Protein AF-0000000074759790 (afdb_homodimer)

Organism: Mortierella alpina (NCBI:txid64518)

Solvent-accessible surface area (backbone atoms only — not comparable to full-atom values): 11629 Å² total; per-residue (Å²): 128,81,47,29,21,53,51,37,20,53,51,40,43,49,33,55,73,68,37,62,82,41,50,28,31,42,34,43,88,92,38,80,41,58,37,43,60,83,48,43,50,76,36,70,70,47,31,52,58,57,61,62,68,62,79,66,77,80,80,70,66,46,73,46,80,53,82,82,84,52,86,86,67,43,68,67,58,49,52,49,50,54,40,31,50,38,18,44,71,84,76,70,71,74,79,70,56,81,130,130,80,48,30,22,52,51,38,19,54,51,39,44,50,33,55,73,68,37,63,82,43,50,27,31,42,33,43,87,92,38,81,40,59,37,42,58,84,47,43,49,74,36,70,69,46,30,51,58,54,61,62,66,66,79,65,78,82,80,69,67,46,74,44,77,53,80,82,83,52,88,85,66,44,69,67,59,50,52,50,51,54,40,31,51,37,19,42,72,83,75,69,73,74,78,69,55,81,129

Radius of gyration: 19.06 Å; Cα contacts (8 Å, |Δi|>4): 241; chains: 2; bounding box: 46×63×30 Å

Sequence (198 aa):
MSSAAGSLAQDMLLAFHDQQLSDITVMAFGQTFHLHRLILLRSGYFRTLILGQGDWIEKSRQAITIKFDDPYVTLQSFQRIIHWLYGIDFHFPEGAAPIMSSAAGSLAQDMLLAFHDQQLSDITVMAFGQTFHLHRLILLRSGYFRTLILGQGDWIEKSRQAITIKFDDPYVTLQSFQRIIHWLYGIDFHFPEGAAPI

St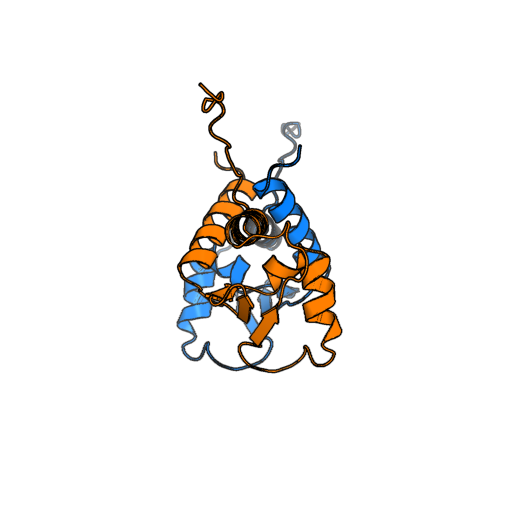ructure (mmCIF, N/CA/C/O backbone):
data_AF-0000000074759790-model_v1
#
loop_
_entity.id
_entity.type
_entity.pdbx_description
1 polymer 'BTB domain-containing protein'
#
loop_
_atom_site.group_PDB
_atom_site.id
_atom_site.type_symbol
_atom_site.label_atom_id
_atom_site.label_alt_id
_atom_site.label_comp_id
_atom_site.label_asym_id
_atom_site.label_entity_id
_atom_site.label_seq_id
_atom_site.pdbx_PDB_ins_code
_atom_site.Cartn_x
_atom_site.Cartn_y
_atom_site.Cartn_z
_atom_site.occupancy
_atom_site.B_iso_or_equiv
_atom_site.auth_seq_id
_atom_site.auth_comp_id
_atom_site.auth_asym_id
_atom_site.auth_atom_id
_atom_site.pdbx_PDB_model_num
ATOM 1 N N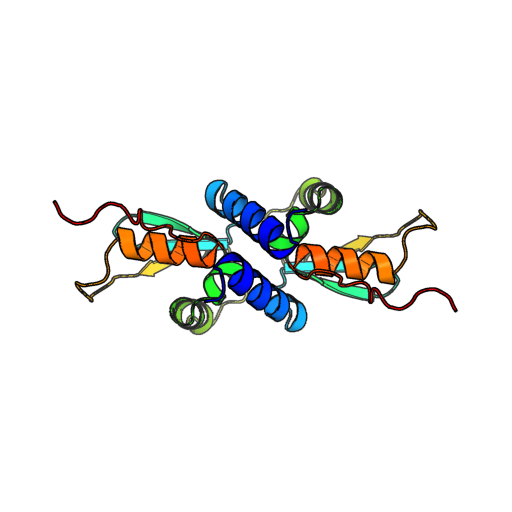 . MET A 1 1 ? 21.594 -4.863 -7.035 1 55.78 1 MET A N 1
ATOM 2 C CA . MET A 1 1 ? 20.234 -5.406 -7.113 1 55.78 1 MET A CA 1
ATOM 3 C C . MET A 1 1 ? 19.281 -4.617 -6.223 1 55.78 1 MET A C 1
ATOM 5 O O . MET A 1 1 ? 19.656 -4.203 -5.121 1 55.78 1 MET A O 1
ATOM 9 N N . SER A 1 2 ? 18.234 -4.035 -6.77 1 78.06 2 SER A N 1
ATOM 10 C CA . SER A 1 2 ? 17.344 -3.221 -5.938 1 78.06 2 SER A CA 1
ATOM 11 C C . SER A 1 2 ? 16.734 -4.043 -4.805 1 78.06 2 SER A C 1
ATOM 13 O O . SER A 1 2 ? 16.438 -5.223 -4.984 1 78.06 2 SER A O 1
ATOM 15 N N . SER A 1 3 ? 16.938 -3.611 -3.623 1 91.31 3 SER A N 1
ATOM 16 C CA . SER A 1 3 ? 16.312 -4.289 -2.498 1 91.31 3 SER A CA 1
ATOM 17 C C . SER A 1 3 ? 14.789 -4.367 -2.678 1 91.31 3 SER A C 1
ATOM 19 O O . SER A 1 3 ? 14.219 -3.643 -3.496 1 91.31 3 SER A O 1
ATOM 21 N N . ALA A 1 4 ? 14.156 -5.367 -2.064 1 94.94 4 ALA A N 1
ATOM 22 C CA . ALA A 1 4 ? 12.695 -5.469 -2.068 1 94.94 4 ALA A CA 1
ATOM 23 C C . ALA A 1 4 ? 12.055 -4.168 -1.592 1 94.94 4 ALA A C 1
ATOM 25 O O . ALA A 1 4 ? 11.07 -3.705 -2.172 1 94.94 4 ALA A O 1
ATOM 26 N N . ALA A 1 5 ? 12.703 -3.533 -0.536 1 95.44 5 ALA A N 1
ATOM 27 C CA . ALA A 1 5 ? 12.18 -2.285 0.013 1 95.44 5 ALA A CA 1
ATOM 28 C C . ALA A 1 5 ? 12.273 -1.154 -1.007 1 95.44 5 ALA A C 1
ATOM 30 O O . ALA A 1 5 ? 11.352 -0.34 -1.128 1 95.44 5 ALA A O 1
ATOM 31 N N . GLY A 1 6 ? 13.406 -1.132 -1.657 1 95.12 6 GLY A N 1
ATOM 32 C CA . GLY A 1 6 ? 13.57 -0.122 -2.689 1 95.12 6 GLY A CA 1
ATOM 33 C C . GLY A 1 6 ? 12.586 -0.27 -3.836 1 95.12 6 GLY A C 1
ATOM 34 O O . GLY A 1 6 ? 12.047 0.722 -4.328 1 95.12 6 GLY A O 1
ATOM 35 N N . SER A 1 7 ? 12.391 -1.498 -4.363 1 96.62 7 SER A N 1
ATOM 36 C CA . SER A 1 7 ? 11.43 -1.773 -5.426 1 96.62 7 SER A CA 1
ATOM 37 C C . SER A 1 7 ? 10.008 -1.418 -4.992 1 96.62 7 SER A C 1
ATOM 39 O O . SER A 1 7 ? 9.234 -0.869 -5.773 1 96.62 7 SER A O 1
ATOM 41 N N . LEU A 1 8 ? 9.68 -1.716 -3.768 1 97.88 8 LEU A N 1
ATOM 42 C CA . LEU A 1 8 ? 8.367 -1.375 -3.213 1 97.88 8 LEU A CA 1
ATOM 43 C C . LEU A 1 8 ? 8.148 0.133 -3.238 1 97.88 8 LEU A C 1
ATOM 45 O O . LEU A 1 8 ? 7.105 0.602 -3.707 1 97.88 8 LEU A O 1
ATOM 49 N N . ALA A 1 9 ? 9.109 0.848 -2.76 1 97.31 9 ALA A N 1
ATOM 50 C CA . ALA A 1 9 ? 8.992 2.303 -2.715 1 97.31 9 ALA A CA 1
ATOM 51 C C . ALA A 1 9 ? 8.797 2.881 -4.113 1 97.31 9 ALA A C 1
ATOM 53 O O . ALA A 1 9 ? 7.988 3.795 -4.305 1 97.31 9 ALA A O 1
ATOM 54 N N . GLN A 1 10 ? 9.523 2.369 -5.066 1 96.75 10 GLN A N 1
ATOM 55 C CA . GLN A 1 10 ? 9.391 2.824 -6.445 1 96.75 10 GLN A CA 1
ATOM 56 C C . GLN A 1 10 ? 7.98 2.586 -6.973 1 96.75 10 GLN A C 1
ATOM 58 O O . GLN A 1 10 ? 7.391 3.463 -7.605 1 96.75 10 GLN A O 1
ATOM 63 N N . ASP A 1 11 ? 7.449 1.479 -6.723 1 97.88 11 ASP A N 1
ATOM 64 C CA . ASP A 1 11 ? 6.109 1.159 -7.207 1 97.88 11 ASP A CA 1
ATOM 65 C C . ASP A 1 11 ? 5.055 1.996 -6.488 1 97.88 11 ASP A C 1
ATOM 67 O O . ASP A 1 11 ? 4.039 2.365 -7.082 1 97.88 11 ASP A O 1
ATOM 71 N N . MET A 1 12 ? 5.254 2.271 -5.164 1 98 12 MET A N 1
ATOM 72 C CA . MET A 1 12 ? 4.301 3.107 -4.441 1 98 12 MET A CA 1
ATOM 73 C C . MET A 1 12 ? 4.336 4.543 -4.953 1 98 12 MET A C 1
ATOM 75 O O . MET A 1 12 ? 3.309 5.223 -4.984 1 98 12 MET A O 1
ATOM 79 N N . LEU A 1 13 ? 5.523 4.988 -5.32 1 96.25 13 LEU A N 1
ATOM 80 C CA . LEU A 1 13 ? 5.621 6.305 -5.945 1 96.25 13 LEU A CA 1
ATOM 81 C C . LEU A 1 13 ? 4.801 6.355 -7.23 1 96.25 13 LEU A C 1
ATOM 83 O O . LEU A 1 13 ? 4.105 7.344 -7.488 1 96.25 13 LEU A O 1
ATOM 87 N N . LEU A 1 14 ? 4.871 5.324 -8.031 1 97.25 14 LEU A N 1
ATOM 88 C CA . LEU A 1 14 ? 4.086 5.258 -9.258 1 97.25 14 LEU A CA 1
ATOM 89 C C . LEU A 1 14 ? 2.592 5.266 -8.945 1 97.25 14 LEU A C 1
ATOM 91 O O . LEU A 1 14 ? 1.818 5.961 -9.609 1 97.25 14 LEU A O 1
ATOM 95 N N . ALA A 1 15 ? 2.207 4.5 -7.945 1 97.06 15 ALA A N 1
ATOM 96 C CA . ALA A 1 15 ? 0.804 4.492 -7.539 1 97.06 15 ALA A CA 1
ATOM 97 C C . ALA A 1 15 ? 0.359 5.875 -7.074 1 97.06 15 ALA A C 1
ATOM 99 O O . ALA A 1 15 ? -0.768 6.297 -7.348 1 97.06 15 ALA A O 1
ATOM 100 N N . PHE A 1 16 ? 1.272 6.559 -6.355 1 97.12 16 PHE A N 1
ATOM 101 C CA . PHE A 1 16 ? 0.994 7.914 -5.898 1 97.12 16 PHE A CA 1
ATOM 102 C C . PHE A 1 16 ? 0.723 8.836 -7.082 1 97.12 16 PHE A C 1
ATOM 104 O O . PHE A 1 16 ? -0.257 9.586 -7.082 1 97.12 16 PHE A O 1
ATOM 111 N N . HIS A 1 17 ? 1.5 8.742 -8.086 1 96.75 17 HIS A N 1
ATOM 112 C CA . HIS A 1 17 ? 1.403 9.625 -9.242 1 96.75 17 HIS A CA 1
ATOM 113 C C . HIS A 1 17 ? 0.203 9.266 -10.109 1 96.75 17 HIS A C 1
ATOM 115 O O . HIS A 1 17 ? -0.547 10.148 -10.539 1 96.75 17 HIS A O 1
ATOM 121 N N . ASP A 1 18 ? -0.037 8.008 -10.312 1 96.44 18 ASP A N 1
ATOM 122 C CA . ASP A 1 18 ? -1.092 7.578 -11.227 1 96.44 18 ASP A CA 1
ATOM 123 C C . ASP A 1 18 ? -2.428 7.449 -10.5 1 96.44 18 ASP A C 1
ATOM 125 O O . ASP A 1 18 ? -3.475 7.309 -11.133 1 96.44 18 ASP A O 1
ATOM 129 N N . GLN A 1 19 ? -2.406 7.5 -9.188 1 96.5 19 GLN A N 1
ATOM 130 C CA . GLN A 1 19 ? -3.576 7.438 -8.312 1 96.5 19 GLN A CA 1
ATOM 131 C C . GLN A 1 19 ? -4.34 6.133 -8.508 1 96.5 19 GLN A C 1
ATOM 133 O O . GLN A 1 19 ? -5.551 6.074 -8.281 1 96.5 19 GLN A O 1
ATOM 138 N N . GLN A 1 20 ? -3.564 5.141 -9.047 1 92.81 20 GLN A N 1
ATOM 139 C CA . GLN A 1 20 ? -4.191 3.838 -9.234 1 92.81 20 GLN A CA 1
ATOM 140 C C . GLN A 1 20 ? -4.621 3.232 -7.906 1 92.81 20 GLN A C 1
ATOM 142 O O . GLN A 1 20 ? -3.857 3.242 -6.938 1 92.81 20 GLN A O 1
ATOM 147 N N . LEU A 1 21 ? -5.883 2.83 -7.801 1 91.94 21 LEU A N 1
ATOM 148 C CA . LEU A 1 21 ? -6.5 2.186 -6.648 1 91.94 21 LEU A CA 1
ATOM 149 C C . LEU A 1 21 ? -6.574 3.143 -5.461 1 91.94 21 LEU A C 1
ATOM 151 O O . LEU A 1 21 ? -6.668 2.707 -4.312 1 91.94 21 LEU A O 1
ATOM 155 N N . SER A 1 22 ? -6.449 4.449 -5.703 1 95.06 22 SER A N 1
ATOM 156 C CA . SER A 1 22 ? -6.695 5.398 -4.621 1 95.06 22 SER A CA 1
ATOM 157 C C . SER A 1 22 ? -8.055 5.16 -3.975 1 95.06 22 SER A C 1
ATOM 159 O O . SER A 1 22 ? -9.047 4.934 -4.668 1 95.06 22 SER A O 1
ATOM 161 N N . ASP A 1 23 ? -8.086 5.199 -2.689 1 92 23 ASP A N 1
ATOM 162 C CA . ASP A 1 23 ? -9.328 4.836 -2.018 1 92 23 ASP A CA 1
ATOM 163 C C . ASP A 1 23 ? -9.688 5.852 -0.937 1 92 23 ASP A C 1
ATOM 165 O O . ASP A 1 23 ? -10.586 5.613 -0.125 1 92 23 ASP A O 1
ATOM 169 N N . ILE A 1 24 ? -9.016 6.965 -0.899 1 93.88 24 ILE A N 1
ATOM 170 C CA . ILE A 1 24 ? -9.359 8.07 -0.005 1 93.88 24 ILE A CA 1
ATOM 171 C C . ILE A 1 24 ? -8.961 9.398 -0.646 1 93.88 24 ILE A C 1
ATOM 173 O O . ILE A 1 24 ? -7.918 9.484 -1.301 1 93.88 24 ILE A O 1
ATOM 177 N N . THR A 1 25 ? -9.773 10.398 -0.467 1 95.88 25 THR A N 1
ATOM 178 C CA . THR A 1 25 ? -9.492 11.758 -0.929 1 95.88 25 THR A CA 1
ATOM 179 C C . THR A 1 25 ? -9.227 12.688 0.253 1 95.88 25 THR A C 1
ATOM 181 O O . THR A 1 25 ? -10.031 12.75 1.188 1 95.88 25 THR A O 1
ATOM 184 N N . VAL A 1 26 ? -8.094 13.312 0.265 1 95.88 26 VAL A N 1
ATOM 185 C CA . VAL A 1 26 ? -7.734 14.289 1.293 1 95.88 26 VAL A CA 1
ATOM 186 C C . VAL A 1 26 ? -7.742 15.695 0.699 1 95.88 26 VAL A C 1
ATOM 188 O O . VAL A 1 26 ? -7.055 15.961 -0.29 1 95.88 26 VAL A O 1
ATOM 191 N N . MET A 1 27 ? -8.57 16.5 1.262 1 97 27 MET A N 1
ATOM 192 C CA . MET A 1 27 ? -8.602 17.922 0.883 1 97 27 MET A CA 1
ATOM 193 C C . MET A 1 27 ? -7.891 18.781 1.921 1 97 27 MET A C 1
ATOM 195 O O . MET A 1 27 ? -8.281 18.797 3.088 1 97 27 MET A O 1
ATOM 199 N N . ALA A 1 28 ? -6.82 19.391 1.543 1 96.88 28 ALA A N 1
ATOM 200 C CA . ALA A 1 28 ? -6.008 20.234 2.418 1 96.88 28 ALA A CA 1
ATOM 201 C C . ALA A 1 28 ? -5.34 21.359 1.635 1 96.88 28 ALA A C 1
ATOM 203 O O . ALA A 1 28 ? -4.898 21.156 0.501 1 96.88 28 ALA A O 1
ATOM 204 N N . PHE A 1 29 ? -5.219 22.547 2.254 1 96.75 29 PHE A N 1
ATOM 205 C CA . PHE A 1 29 ? -4.555 23.703 1.675 1 96.75 29 PHE A CA 1
ATOM 206 C C . PHE A 1 29 ? -5.168 24.062 0.325 1 96.75 29 PHE A C 1
ATOM 208 O O . PHE A 1 29 ? -4.453 24.438 -0.606 1 96.75 29 PHE A O 1
ATOM 215 N N . GLY A 1 30 ? -6.492 23.828 0.219 1 95.62 30 GLY A N 1
ATOM 216 C CA . GLY A 1 30 ? -7.195 24.156 -1.012 1 95.62 30 GLY A CA 1
ATOM 217 C C . GLY A 1 30 ? -6.906 23.188 -2.139 1 95.62 30 GLY A C 1
ATOM 218 O O . GLY A 1 30 ? -7.258 23.438 -3.293 1 95.62 30 GLY A O 1
ATOM 219 N N . GLN A 1 31 ? -6.238 22.094 -1.869 1 97.19 31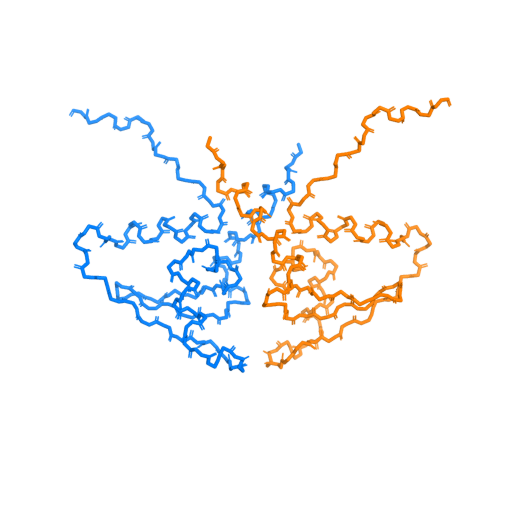 GLN A N 1
ATOM 220 C CA . GLN A 1 31 ? -5.891 21.078 -2.859 1 97.19 31 GLN A CA 1
ATOM 221 C C . GLN A 1 31 ? -6.547 19.75 -2.527 1 97.19 31 GLN A C 1
ATOM 223 O O . GLN A 1 31 ? -6.938 19.516 -1.383 1 97.19 31 GLN A O 1
ATOM 228 N N . THR A 1 32 ? -6.734 18.984 -3.572 1 96.88 32 THR A N 1
ATOM 229 C CA . THR A 1 32 ? -7.305 17.656 -3.449 1 96.88 32 THR A CA 1
ATOM 230 C C . THR A 1 32 ? -6.242 16.578 -3.703 1 96.88 32 THR A C 1
ATOM 232 O O . THR A 1 32 ? -5.547 16.625 -4.719 1 96.88 32 THR A O 1
ATOM 235 N N . PHE A 1 33 ? -6.066 15.648 -2.822 1 97.25 33 PHE A N 1
ATOM 236 C CA . PHE A 1 33 ? -5.113 14.547 -2.926 1 97.25 33 PHE A CA 1
ATOM 237 C C . PHE A 1 33 ? -5.84 13.211 -2.941 1 97.25 33 PHE A C 1
ATOM 239 O O . PHE A 1 33 ? -6.586 12.891 -2.014 1 97.25 33 PHE A O 1
ATOM 246 N N . HIS A 1 34 ? -5.68 12.469 -4.008 1 96.88 34 HIS A N 1
ATOM 247 C CA . HIS A 1 34 ? -6.156 11.094 -4.059 1 96.88 34 HIS A CA 1
ATOM 248 C C . HIS A 1 34 ? -5.082 10.117 -3.576 1 96.88 34 HIS A C 1
ATOM 250 O O . HIS A 1 34 ? -4.066 9.93 -4.246 1 96.88 34 HIS A O 1
ATOM 256 N N . LEU A 1 35 ? -5.352 9.562 -2.414 1 97.31 35 LEU A N 1
ATOM 257 C CA . LEU A 1 35 ? -4.309 8.812 -1.727 1 97.31 35 LEU A CA 1
ATOM 258 C C . LEU A 1 35 ? -4.781 7.398 -1.398 1 97.31 35 LEU A C 1
ATOM 260 O O . LEU A 1 35 ? -5.816 6.953 -1.903 1 97.31 35 LEU A O 1
ATOM 264 N N . HIS A 1 36 ? -4.039 6.621 -0.711 1 96.25 36 HIS A N 1
ATOM 265 C CA . HIS A 1 36 ? -4.32 5.238 -0.344 1 96.25 36 HIS A CA 1
ATOM 266 C C . HIS A 1 36 ? -4.352 5.062 1.171 1 96.25 36 HIS A C 1
ATOM 268 O O . HIS A 1 36 ? -3.387 5.406 1.858 1 96.25 36 HIS A O 1
ATOM 274 N N . ARG A 1 37 ? -5.41 4.52 1.688 1 96.06 37 ARG A N 1
ATOM 275 C CA . ARG A 1 37 ? -5.551 4.328 3.127 1 96.06 37 ARG A CA 1
ATOM 276 C C . ARG A 1 37 ? -4.414 3.471 3.678 1 96.06 37 ARG A C 1
ATOM 278 O O . ARG A 1 37 ? -3.873 3.764 4.746 1 96.06 37 ARG A O 1
ATOM 285 N N . LEU A 1 38 ? -4.047 2.412 2.922 1 96.69 38 LEU A N 1
ATOM 286 C CA . LEU A 1 38 ? -2.982 1.501 3.336 1 96.69 38 LEU A CA 1
ATOM 287 C C . LEU A 1 38 ? -1.697 2.264 3.635 1 96.69 38 LEU A C 1
ATOM 289 O O . LEU A 1 38 ? -0.972 1.924 4.57 1 96.69 38 LEU A O 1
ATOM 293 N N . ILE A 1 39 ? -1.413 3.289 2.863 1 98.31 39 ILE A N 1
ATOM 294 C CA . ILE A 1 39 ? -0.201 4.086 3.012 1 98.31 39 ILE A CA 1
ATOM 295 C C . ILE A 1 39 ? -0.394 5.113 4.125 1 98.31 39 ILE A C 1
ATOM 297 O O . ILE A 1 39 ? 0.491 5.305 4.961 1 98.31 39 ILE A O 1
ATOM 301 N N . LEU A 1 40 ? -1.582 5.73 4.172 1 97 40 LEU A N 1
ATOM 302 C CA . LEU A 1 40 ? -1.816 6.82 5.113 1 97 40 LEU A CA 1
ATOM 303 C C . LEU A 1 40 ? -1.83 6.309 6.547 1 97 40 LEU A C 1
ATOM 305 O O . LEU A 1 40 ? -1.495 7.043 7.477 1 97 40 LEU A O 1
ATOM 309 N N . LEU A 1 41 ? -2.105 5.047 6.738 1 96.38 41 LEU A N 1
ATOM 310 C CA . LEU A 1 41 ? -2.182 4.488 8.086 1 96.38 41 LEU A CA 1
ATOM 311 C C . LEU A 1 41 ? -0.796 4.395 8.711 1 96.38 41 LEU A C 1
ATOM 313 O O . LEU A 1 41 ? -0.671 4.188 9.922 1 96.38 41 LEU A O 1
ATOM 317 N N . ARG A 1 42 ? 0.238 4.59 7.957 1 97.62 42 ARG A N 1
ATOM 318 C CA . ARG A 1 42 ? 1.597 4.641 8.484 1 97.62 42 ARG A CA 1
ATOM 319 C C . ARG A 1 42 ? 1.788 5.859 9.383 1 97.62 42 ARG A C 1
ATOM 321 O O . ARG A 1 42 ? 2.719 5.906 10.188 1 97.62 42 ARG A O 1
ATOM 328 N N . SER A 1 43 ? 0.998 6.855 9.164 1 97.19 43 SER A N 1
ATOM 329 C CA . SER A 1 43 ? 1.014 8.078 9.961 1 97.19 43 SER A CA 1
ATOM 330 C C . SER A 1 43 ? 0.046 7.984 11.141 1 97.19 43 SER A C 1
ATOM 332 O O . SER A 1 43 ? -1.144 7.723 10.953 1 97.19 43 SER A O 1
ATOM 334 N N . GLY A 1 44 ? 0.48 8.172 12.359 1 96.44 44 GLY A N 1
ATOM 335 C CA . GLY A 1 44 ? -0.411 8.18 13.508 1 96.44 44 GLY A CA 1
ATOM 336 C C . GLY A 1 44 ? -1.542 9.18 13.383 1 96.44 44 GLY A C 1
ATOM 337 O O . GLY A 1 44 ? -2.68 8.898 13.766 1 96.44 44 GLY A O 1
ATOM 338 N N . TYR A 1 45 ? -1.265 10.336 12.859 1 94.25 45 TYR A N 1
ATOM 339 C CA . TYR A 1 45 ? -2.271 11.367 12.633 1 94.25 45 TYR A CA 1
ATOM 340 C C . TYR A 1 45 ? -3.373 10.867 11.703 1 94.25 45 TYR A C 1
ATOM 342 O O . TYR A 1 45 ? -4.555 10.906 12.055 1 94.25 45 TYR A O 1
ATOM 350 N N . PHE A 1 46 ? -3.027 10.32 10.555 1 94.69 46 PHE A N 1
ATOM 351 C CA . PHE A 1 46 ? -4 9.844 9.578 1 94.69 46 PHE A CA 1
ATOM 352 C C . PHE A 1 46 ? -4.695 8.586 10.07 1 94.69 46 PHE A C 1
ATOM 354 O O . PHE A 1 46 ? -5.883 8.375 9.805 1 94.69 46 PHE A O 1
ATOM 361 N N . ARG A 1 47 ? -3.924 7.754 10.734 1 94.56 47 ARG A N 1
ATOM 362 C CA . ARG A 1 47 ? -4.523 6.547 11.305 1 94.56 47 ARG A CA 1
ATOM 363 C C . ARG A 1 47 ? -5.688 6.898 12.227 1 94.56 47 ARG A C 1
ATOM 365 O O . ARG A 1 47 ? -6.77 6.32 12.109 1 94.56 47 ARG A O 1
ATOM 372 N N . THR A 1 48 ? -5.539 7.801 13.164 1 92.75 48 THR A N 1
ATOM 373 C CA . THR A 1 48 ? -6.578 8.258 14.078 1 92.75 48 THR A CA 1
ATOM 374 C C . THR A 1 48 ? -7.734 8.898 13.312 1 92.75 48 THR A C 1
ATOM 376 O O . THR A 1 48 ? -8.898 8.609 13.586 1 92.75 48 THR A O 1
ATOM 379 N N . LEU A 1 49 ? -7.402 9.727 12.336 1 89.31 49 LEU A N 1
ATOM 380 C CA . LEU A 1 49 ? -8.398 10.438 11.547 1 89.31 49 LEU A CA 1
ATOM 381 C C . LEU A 1 49 ? -9.25 9.461 10.734 1 89.31 49 LEU A C 1
ATOM 383 O O . LEU A 1 49 ? -10.477 9.562 10.719 1 89.31 49 LEU A O 1
ATOM 387 N N . ILE A 1 50 ? -8.609 8.461 10.133 1 89.31 50 ILE A N 1
ATOM 388 C CA . ILE A 1 50 ? -9.289 7.535 9.227 1 89.31 50 ILE A CA 1
ATOM 389 C C . ILE A 1 50 ? -10.062 6.496 10.039 1 89.31 50 ILE A C 1
ATOM 391 O O . ILE A 1 50 ? -11.227 6.215 9.75 1 89.31 50 ILE A O 1
ATOM 395 N N . LEU A 1 51 ? -9.461 5.922 11.078 1 86.62 51 LEU A N 1
ATOM 396 C CA . LEU A 1 51 ? -10.109 4.871 11.859 1 86.62 51 LEU A CA 1
ATOM 397 C C . LEU A 1 51 ? -11.148 5.461 12.812 1 86.62 51 LEU A C 1
ATOM 399 O O . LEU A 1 51 ? -12.047 4.758 13.266 1 86.62 51 LEU A O 1
ATOM 403 N N . GLY A 1 52 ? -10.938 6.629 13.266 1 83.81 52 GLY A N 1
ATOM 404 C CA . GLY A 1 52 ? -11.867 7.301 14.156 1 83.81 52 GLY A CA 1
ATOM 405 C C . GLY A 1 52 ? -13.188 7.645 13.492 1 83.81 52 GLY A C 1
ATOM 406 O O . GLY A 1 52 ? -14.18 7.938 14.172 1 83.81 52 GLY A O 1
ATOM 407 N N . GLN A 1 53 ? -13.234 7.844 12.281 1 74.62 53 GLN A N 1
ATOM 408 C CA . GLN A 1 53 ? -14.469 8.188 11.578 1 74.62 53 GLN A CA 1
ATOM 409 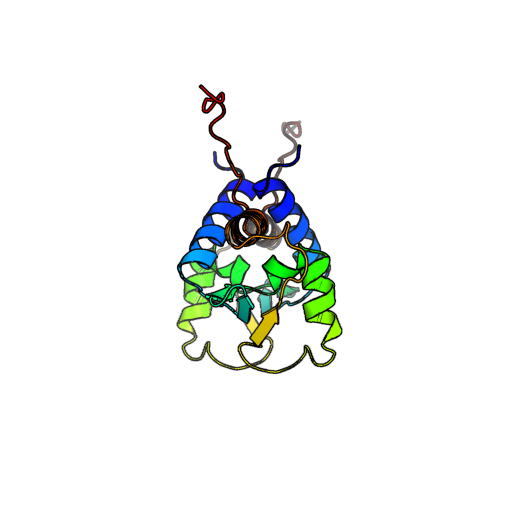C C . GLN A 1 53 ? -15.453 7.027 11.594 1 74.62 53 GLN A C 1
ATOM 411 O O . GLN A 1 53 ? -16.625 7.203 11.266 1 74.62 53 GLN A O 1
ATOM 416 N N . GLY A 1 54 ? -15.297 5.961 12.547 1 61.47 54 GLY A N 1
ATOM 417 C CA . GLY A 1 54 ? -16.188 4.84 12.797 1 61.47 54 GLY A CA 1
ATOM 418 C C . GLY A 1 54 ? -16.375 3.943 11.586 1 61.47 54 GLY A C 1
ATOM 419 O O . GLY A 1 54 ? -15.805 2.855 11.523 1 61.47 54 GLY A O 1
ATOM 420 N N . ASP A 1 55 ? -17.406 4.266 10.68 1 54.88 55 ASP A N 1
ATOM 421 C CA . ASP A 1 55 ? -17.891 3.373 9.633 1 54.88 55 ASP A CA 1
ATOM 422 C C . ASP A 1 55 ? -16.844 3.197 8.531 1 54.88 55 ASP A C 1
ATOM 424 O O . ASP A 1 55 ? -17 3.746 7.438 1 54.88 55 ASP A O 1
ATOM 428 N N . TRP A 1 56 ? -15.781 2.793 8.875 1 50.06 56 TRP A N 1
ATOM 429 C CA . TRP A 1 56 ? -14.75 2.592 7.859 1 50.06 56 TRP A CA 1
ATOM 430 C C . TRP A 1 56 ? -15.227 1.617 6.789 1 50.06 56 TRP A C 1
ATOM 432 O O . TRP A 1 56 ? -14.453 1.229 5.906 1 50.06 56 TRP A O 1
ATOM 442 N N . ILE A 1 57 ? -16.062 0.649 7.266 1 47.44 57 ILE A N 1
ATOM 443 C CA . ILE A 1 57 ? -16.359 -0.501 6.426 1 47.44 57 ILE A CA 1
ATOM 444 C C . ILE A 1 57 ? -16.438 -0.067 4.961 1 47.44 57 ILE A C 1
ATOM 446 O O . ILE A 1 57 ? -15.922 -0.748 4.078 1 47.44 57 ILE A O 1
ATOM 450 N N . GLU A 1 58 ? -17.719 0.531 4.516 1 44.09 58 GLU A N 1
ATOM 451 C CA . GLU A 1 58 ? -18.266 0.191 3.209 1 44.09 58 GLU A CA 1
ATOM 452 C C . GLU A 1 58 ? -17.484 0.866 2.084 1 44.09 58 GLU A C 1
ATOM 454 O O . GLU A 1 58 ? -17.172 0.235 1.073 1 44.09 58 GLU A O 1
ATOM 459 N N . LYS A 1 59 ? -17.859 2.352 1.884 1 47.12 59 LYS A N 1
ATOM 460 C CA . LYS A 1 59 ? -18.094 2.912 0.556 1 47.12 59 LYS A CA 1
ATOM 461 C C . LYS A 1 59 ? -16.781 3.324 -0.104 1 47.12 59 LYS A C 1
ATOM 463 O O . LYS A 1 59 ? -15.75 3.424 0.563 1 47.12 59 LYS A O 1
ATOM 468 N N . SER A 1 60 ? -16.922 3.863 -1.257 1 51.06 60 SER A N 1
ATOM 469 C CA . SER A 1 60 ? -16.234 4.688 -2.244 1 51.06 60 SER A CA 1
ATOM 470 C C . SER A 1 60 ? -15.258 5.645 -1.576 1 51.06 60 SER A C 1
ATOM 472 O O . SER A 1 60 ? -15.227 5.754 -0.348 1 51.06 60 SER A O 1
ATOM 474 N N . ARG A 1 61 ? -14.508 6.352 -2.303 1 63.53 61 ARG A N 1
ATOM 475 C CA . ARG A 1 61 ? -13.523 7.402 -2.051 1 63.53 61 ARG A CA 1
ATOM 476 C C . ARG A 1 61 ? -14.016 8.367 -0.977 1 63.53 61 ARG A C 1
ATOM 478 O O . ARG A 1 61 ? -14.719 9.336 -1.277 1 63.53 61 ARG A O 1
ATOM 485 N N . GLN A 1 62 ? -13.781 7.883 0.338 1 77.62 62 GLN A N 1
ATOM 486 C CA . GLN A 1 62 ? -14.016 8.805 1.442 1 77.62 62 GLN A CA 1
ATOM 487 C C . GLN A 1 62 ? -13.148 10.055 1.31 1 77.62 62 GLN A C 1
ATOM 489 O O . GLN A 1 62 ? -11.992 9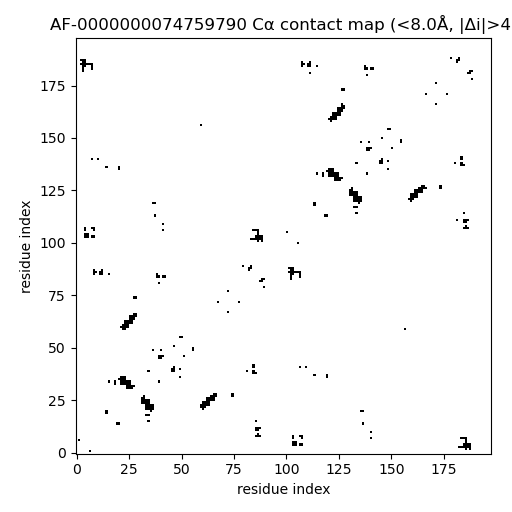.977 0.904 1 77.62 62 GLN A O 1
ATOM 494 N N . ALA A 1 63 ? -13.945 11.18 1.505 1 89.25 63 ALA A N 1
ATOM 495 C CA . ALA A 1 63 ? -13.195 12.438 1.461 1 89.25 63 ALA A CA 1
ATOM 496 C C . ALA A 1 63 ? -13.016 13.016 2.861 1 89.25 63 ALA A C 1
ATOM 498 O O . ALA A 1 63 ? -13.945 13.016 3.664 1 89.25 63 ALA A O 1
ATOM 499 N N . ILE A 1 64 ? -11.781 13.32 3.193 1 91.75 64 ILE A N 1
ATOM 500 C CA . ILE A 1 64 ? -11.477 13.992 4.449 1 91.75 64 ILE A CA 1
ATOM 501 C C . ILE A 1 64 ? -10.922 15.391 4.168 1 91.75 64 ILE A C 1
ATOM 503 O O . ILE A 1 64 ? -10.047 15.555 3.314 1 91.75 64 ILE A O 1
ATOM 507 N N . THR A 1 65 ? -11.531 16.375 4.848 1 93.75 65 THR A N 1
ATOM 508 C CA . THR A 1 65 ? -11.023 17.75 4.762 1 93.75 65 THR A CA 1
ATOM 509 C C . THR A 1 65 ? -10.203 18.094 6 1 93.75 65 THR A C 1
ATOM 511 O O . THR A 1 65 ? -10.672 17.938 7.129 1 93.75 65 THR A O 1
ATOM 514 N N . ILE A 1 66 ? -9 18.469 5.77 1 94.62 66 ILE A N 1
ATOM 515 C CA . ILE A 1 66 ? -8.117 18.812 6.875 1 94.62 66 ILE A CA 1
ATOM 516 C C . ILE A 1 66 ? -7.828 20.312 6.848 1 94.62 66 ILE A C 1
ATOM 518 O O . ILE A 1 66 ? -7.438 20.859 5.812 1 94.62 66 ILE A O 1
ATOM 522 N N . LYS A 1 67 ? -8.062 20.938 7.918 1 93.81 67 LYS A N 1
ATOM 523 C CA . LYS A 1 67 ? -7.684 22.328 8.148 1 93.81 67 LYS A CA 1
ATOM 524 C C . LYS A 1 67 ? -6.582 22.422 9.195 1 93.81 67 LYS A C 1
ATOM 526 O O . LYS A 1 67 ? -6.75 21.969 10.328 1 93.81 67 LYS A O 1
ATOM 531 N N . PHE A 1 68 ? -5.457 22.938 8.789 1 91.25 68 PHE A N 1
ATOM 532 C CA . PHE A 1 68 ? -4.344 23.062 9.719 1 91.25 68 PHE A CA 1
ATOM 533 C C . PHE A 1 68 ? -4.371 24.422 10.422 1 91.25 68 PHE A C 1
ATOM 535 O O . PHE A 1 68 ? -4.367 25.453 9.758 1 91.25 68 PHE A O 1
ATOM 542 N N . ASP A 1 69 ? -4.48 24.438 11.742 1 88.62 69 ASP A N 1
ATOM 543 C CA . ASP A 1 69 ? -4.473 25.672 12.531 1 88.62 69 ASP A CA 1
ATOM 544 C C . ASP A 1 69 ? -3.051 26.062 12.914 1 88.62 69 ASP A C 1
ATOM 546 O O . ASP A 1 69 ? -2.793 27.219 13.242 1 88.62 69 ASP A O 1
ATOM 550 N N . ASP A 1 70 ? -2.182 25.141 12.852 1 90.12 70 ASP A N 1
ATOM 551 C CA . ASP A 1 70 ? -0.779 25.375 13.18 1 90.12 70 ASP A CA 1
ATOM 552 C C . ASP A 1 70 ? -0.072 26.141 12.062 1 90.12 70 ASP A C 1
ATOM 554 O O . ASP A 1 70 ? 0.077 25.641 10.953 1 90.12 70 ASP A O 1
ATOM 558 N N . PRO A 1 71 ? 0.389 27.375 12.398 1 90.94 71 PRO A N 1
ATOM 559 C CA . PRO A 1 71 ? 1.031 28.188 11.367 1 90.94 71 PRO A CA 1
ATOM 560 C C . PRO A 1 71 ? 2.33 27.578 10.852 1 90.94 71 PRO A C 1
ATOM 562 O O . PRO A 1 71 ? 2.852 28 9.82 1 90.94 71 PRO A O 1
ATOM 565 N N . TYR A 1 72 ? 2.801 26.594 11.547 1 92.81 72 TYR A N 1
ATOM 566 C CA . TYR A 1 72 ? 4.066 26 11.148 1 92.81 72 TYR A CA 1
ATOM 567 C C . TYR A 1 72 ? 3.84 24.859 10.156 1 92.81 72 TYR A C 1
ATOM 569 O O . TYR A 1 72 ? 4.789 24.344 9.562 1 92.81 72 TYR A O 1
ATOM 577 N N . VAL A 1 73 ? 2.582 24.5 9.977 1 94.69 73 VAL A N 1
ATOM 578 C CA . VAL A 1 73 ? 2.277 23.484 8.969 1 94.69 73 VAL A CA 1
ATOM 579 C C . VAL A 1 73 ? 1.957 24.156 7.641 1 94.69 73 VAL A C 1
ATOM 581 O O . VAL A 1 73 ? 1.037 24.969 7.555 1 94.69 73 VAL A O 1
ATOM 584 N N . THR A 1 74 ? 2.828 23.859 6.609 1 95.75 74 THR A N 1
ATOM 585 C CA . THR A 1 74 ? 2.656 24.422 5.281 1 95.75 74 THR A CA 1
ATOM 586 C C . THR A 1 74 ? 2.27 23.359 4.27 1 95.75 74 THR A C 1
ATOM 588 O O . THR A 1 74 ? 2.393 22.156 4.551 1 95.75 74 THR A O 1
ATOM 591 N N . LEU A 1 75 ? 1.745 23.812 3.07 1 95.94 75 LEU A N 1
ATOM 592 C CA . LEU A 1 75 ? 1.479 22.891 1.975 1 95.94 75 LEU A CA 1
ATOM 593 C C . LEU A 1 75 ? 2.729 22.094 1.623 1 95.94 75 LEU A C 1
ATOM 595 O O . LEU A 1 75 ? 2.652 20.875 1.396 1 95.94 75 LEU A O 1
ATOM 599 N N . GLN A 1 76 ? 3.861 22.766 1.631 1 95.12 76 GLN A N 1
ATOM 600 C CA . GLN A 1 76 ? 5.125 22.125 1.277 1 95.12 76 GLN A CA 1
ATOM 601 C C . GLN A 1 76 ? 5.484 21.031 2.277 1 95.12 76 GLN A C 1
ATOM 603 O O . GLN A 1 76 ? 5.875 19.922 1.887 1 95.12 76 GLN A O 1
ATOM 608 N N . SER A 1 77 ? 5.371 21.375 3.553 1 94.69 77 SER A N 1
ATOM 609 C CA . SER A 1 77 ? 5.703 20.375 4.566 1 94.69 77 SER A CA 1
ATOM 610 C C . SER A 1 77 ? 4.723 19.203 4.535 1 94.69 77 SER A C 1
ATOM 612 O O . SER A 1 77 ? 5.105 18.062 4.766 1 94.69 77 SER A O 1
ATOM 614 N N . PHE A 1 78 ? 3.436 19.484 4.234 1 96.69 78 PHE A N 1
ATOM 615 C CA . PHE A 1 78 ? 2.41 18.453 4.117 1 96.69 78 PHE A CA 1
ATOM 616 C C . PHE A 1 78 ? 2.723 17.516 2.963 1 96.69 78 PHE A C 1
ATOM 618 O O . PHE A 1 78 ? 2.703 16.297 3.129 1 96.69 78 PHE A O 1
ATOM 625 N N . GLN A 1 79 ? 3.07 18.031 1.842 1 96.06 79 GLN A N 1
ATOM 626 C CA . GLN A 1 79 ? 3.416 17.25 0.666 1 96.06 79 GLN A CA 1
ATOM 627 C C . GLN A 1 79 ? 4.656 16.391 0.92 1 96.06 79 GLN A C 1
ATOM 629 O O . GLN A 1 79 ? 4.742 15.258 0.459 1 96.06 79 GLN A O 1
ATOM 634 N N . ARG A 1 80 ? 5.598 16.922 1.691 1 94.94 80 ARG A N 1
ATOM 635 C CA . ARG A 1 80 ? 6.801 16.172 2.039 1 94.94 80 ARG A CA 1
ATOM 636 C C . ARG A 1 80 ? 6.465 14.961 2.908 1 94.94 80 ARG A C 1
ATOM 638 O O . ARG A 1 80 ? 7.02 13.875 2.717 1 94.94 80 ARG A O 1
ATOM 645 N N . ILE A 1 81 ? 5.516 15.203 3.828 1 95.88 81 ILE A N 1
ATOM 646 C CA . ILE A 1 81 ? 5.109 14.109 4.703 1 95.88 81 ILE A CA 1
ATOM 647 C C . ILE A 1 81 ? 4.438 13.016 3.875 1 95.88 81 ILE A C 1
ATOM 649 O O . ILE A 1 81 ? 4.73 11.828 4.051 1 95.88 81 ILE A O 1
ATOM 653 N N . ILE A 1 82 ? 3.566 13.406 2.969 1 97.12 82 ILE A N 1
ATOM 654 C CA . ILE A 1 82 ? 2.891 12.438 2.111 1 97.12 82 ILE A CA 1
ATOM 655 C C . ILE A 1 82 ? 3.922 11.672 1.285 1 97.12 82 ILE A C 1
ATOM 657 O O . ILE A 1 82 ? 3.863 10.445 1.192 1 97.12 82 ILE A O 1
ATOM 661 N N . HIS A 1 83 ? 4.898 12.383 0.697 1 96.81 83 HIS A N 1
ATOM 662 C CA . HIS A 1 83 ? 5.961 11.742 -0.067 1 96.81 83 HIS A CA 1
ATOM 663 C C . HIS A 1 83 ? 6.723 10.734 0.79 1 96.81 83 HIS A C 1
ATOM 665 O O . HIS A 1 83 ? 6.992 9.617 0.347 1 96.81 83 HIS A O 1
ATOM 671 N N . TRP A 1 84 ? 6.984 11.156 2.01 1 97.19 84 TRP A N 1
ATOM 672 C CA . TRP A 1 84 ? 7.68 10.266 2.93 1 97.19 84 TRP A CA 1
ATOM 673 C C . TRP A 1 84 ? 6.855 9.016 3.203 1 97.19 84 TRP A C 1
ATOM 675 O O . TRP A 1 84 ? 7.391 7.902 3.238 1 97.19 84 TRP A O 1
ATOM 685 N N . LEU A 1 85 ? 5.609 9.172 3.371 1 97.94 85 LEU A N 1
ATOM 686 C CA . LEU A 1 85 ? 4.73 8.031 3.615 1 97.94 85 LEU A CA 1
ATOM 687 C C . LEU A 1 85 ? 4.758 7.062 2.439 1 97.94 85 LEU A C 1
ATOM 689 O O . LEU A 1 85 ? 4.605 5.855 2.623 1 97.94 85 LEU A O 1
ATOM 693 N N . TYR A 1 86 ? 5.023 7.582 1.255 1 98.12 86 TYR A N 1
ATOM 694 C CA . TYR A 1 86 ? 5.051 6.75 0.056 1 98.12 86 TYR A CA 1
ATOM 695 C C . TYR A 1 86 ? 6.461 6.234 -0.217 1 98.12 86 TYR A C 1
ATOM 697 O O . TYR A 1 86 ? 6.715 5.621 -1.257 1 98.12 86 TYR A O 1
ATOM 705 N N . GLY A 1 87 ? 7.402 6.508 0.642 1 96.81 87 GLY A N 1
ATOM 706 C CA . GLY A 1 87 ? 8.711 5.887 0.586 1 96.81 87 GLY A CA 1
ATOM 707 C C . GLY A 1 87 ? 9.75 6.742 -0.114 1 96.81 87 GLY A C 1
ATOM 708 O O . GLY A 1 87 ? 10.773 6.234 -0.58 1 96.81 87 GLY A O 1
ATOM 709 N N . ILE A 1 88 ? 9.5 7.98 -0.251 1 93.75 88 ILE A N 1
ATOM 710 C CA . ILE A 1 88 ? 10.414 8.883 -0.943 1 93.75 88 ILE A CA 1
ATOM 711 C C . ILE A 1 88 ? 11.203 9.695 0.077 1 93.75 88 ILE A C 1
ATOM 713 O O . ILE A 1 88 ? 10.625 10.375 0.926 1 93.75 88 ILE A O 1
ATOM 717 N N . ASP A 1 89 ? 12.547 9.602 0.053 1 90.25 89 ASP A N 1
ATOM 718 C CA . ASP A 1 89 ? 13.398 10.398 0.932 1 90.25 89 ASP A CA 1
ATOM 719 C C . ASP A 1 89 ? 13.547 11.828 0.409 1 90.25 89 ASP A C 1
ATOM 721 O O . ASP A 1 89 ? 13.469 12.062 -0.799 1 90.25 89 ASP A O 1
ATOM 725 N N . PHE A 1 90 ? 13.562 12.766 1.359 1 81.5 90 PHE A N 1
ATO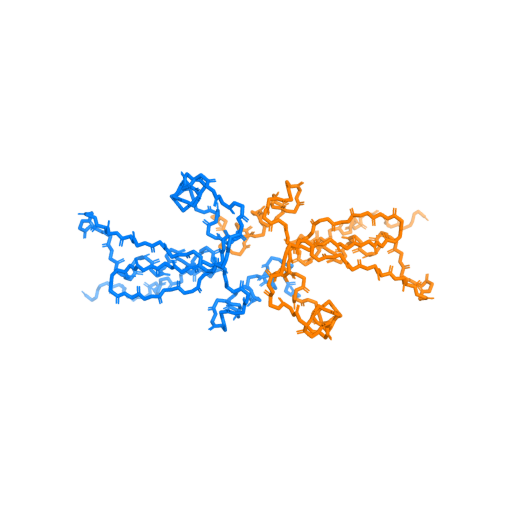M 726 C CA . PHE A 1 90 ? 13.875 14.148 0.994 1 81.5 90 PHE A CA 1
ATOM 727 C C . PHE A 1 90 ? 15.383 14.391 1.047 1 81.5 90 PHE A C 1
ATOM 729 O O . PHE A 1 90 ? 16.062 13.891 1.942 1 81.5 90 PHE A O 1
ATOM 736 N N . HIS A 1 91 ? 15.961 14.562 -0.131 1 68.94 91 HIS A N 1
ATOM 737 C CA . HIS A 1 91 ? 17.344 15.008 -0.092 1 68.94 91 HIS A CA 1
ATOM 738 C C . HIS A 1 91 ? 17.438 16.531 -0.046 1 68.94 91 HIS A C 1
ATOM 740 O O . HIS A 1 91 ? 16.781 17.219 -0.825 1 68.94 91 HIS A O 1
ATOM 746 N N . PHE A 1 92 ? 17.562 17.016 1.164 1 56.47 92 PHE A N 1
ATOM 747 C CA . PHE A 1 92 ? 17.875 18.438 1.2 1 56.47 92 PHE A CA 1
ATOM 748 C C . PHE A 1 92 ? 19.188 18.719 0.46 1 56.47 92 PHE A C 1
ATOM 750 O O . PHE A 1 92 ? 20.141 17.953 0.576 1 56.47 92 PHE A O 1
ATOM 757 N N . PRO A 1 93 ? 19.094 19.438 -0.65 1 53.97 93 PRO A N 1
ATOM 758 C CA . PRO A 1 93 ? 20.406 19.812 -1.169 1 53.97 93 PRO A CA 1
ATOM 759 C C . PRO A 1 93 ? 21.344 20.328 -0.079 1 53.97 93 PRO A C 1
ATOM 761 O O . PRO A 1 93 ? 20.922 21.078 0.803 1 53.97 93 PRO A O 1
ATOM 764 N N . GLU A 1 94 ? 22.188 19.484 0.422 1 51.88 94 GLU A N 1
ATOM 765 C CA . GLU A 1 94 ? 23.219 19.969 1.325 1 51.88 94 GLU A CA 1
ATOM 766 C C . GLU A 1 94 ? 23.672 21.375 0.947 1 51.88 94 GLU A C 1
ATOM 768 O O . GLU A 1 94 ? 24.047 22.156 1.814 1 51.88 94 GLU A O 1
ATOM 773 N N . GLY A 1 95 ? 23.938 21.516 -0.315 1 46.75 95 GLY A N 1
ATOM 774 C CA . GLY A 1 95 ? 24.75 22.672 -0.686 1 46.75 95 GLY A CA 1
ATOM 775 C C . GLY A 1 95 ? 24.047 24 -0.434 1 46.75 95 GLY A C 1
ATOM 776 O O . GLY A 1 95 ? 24.531 25.047 -0.844 1 46.75 95 GLY A O 1
ATOM 777 N N . ALA A 1 96 ? 22.797 24.109 -0.193 1 48.59 96 ALA A N 1
ATOM 778 C CA . ALA A 1 96 ? 22.344 25.484 -0.101 1 48.59 96 ALA A CA 1
ATOM 779 C C . ALA A 1 96 ? 22.75 26.109 1.232 1 48.59 96 ALA A C 1
ATOM 781 O O . ALA A 1 96 ? 22.078 25.906 2.248 1 48.59 96 ALA A O 1
ATOM 782 N N . ALA A 1 97 ? 24.047 25.922 1.676 1 46.28 97 ALA A N 1
ATOM 783 C CA . ALA A 1 97 ? 24.5 26.859 2.697 1 46.28 97 ALA A CA 1
ATOM 784 C C . ALA A 1 97 ? 23.906 28.234 2.482 1 46.28 97 ALA A C 1
ATOM 786 O O . ALA A 1 97 ? 23.781 28.703 1.346 1 46.28 97 ALA A O 1
ATOM 787 N N . PRO A 1 98 ? 23.094 28.766 3.383 1 43.47 98 PRO A N 1
ATOM 788 C CA . PRO A 1 98 ? 22.812 30.172 3.107 1 43.47 98 PRO A CA 1
ATOM 789 C C . PRO A 1 98 ? 24.047 30.938 2.592 1 43.47 98 PRO A C 1
ATOM 791 O O . PRO A 1 98 ? 25.172 30.609 2.975 1 43.47 98 PRO A O 1
ATOM 794 N N . ILE A 1 99 ? 24.078 31.531 1.284 1 32.97 99 ILE A N 1
ATOM 795 C CA . ILE A 1 99 ? 25.078 32.562 1.049 1 32.97 99 ILE A CA 1
ATOM 796 C C . ILE A 1 99 ? 25.109 33.531 2.238 1 32.97 99 ILE A C 1
ATOM 798 O O . ILE A 1 99 ? 24.078 33.781 2.877 1 32.97 99 ILE A O 1
ATOM 802 N N . MET B 1 1 ? 19.469 6.375 10.484 1 56.03 1 MET B N 1
ATOM 803 C CA . MET B 1 1 ? 18.094 6.805 10.289 1 56.03 1 MET B CA 1
ATOM 804 C C . MET B 1 1 ? 17.391 5.941 9.25 1 56.03 1 MET B C 1
ATOM 806 O O . MET B 1 1 ? 17.984 5.562 8.242 1 56.03 1 MET B O 1
ATOM 810 N N . SER B 1 2 ? 16.297 5.266 9.602 1 78.56 2 SER B N 1
ATOM 811 C CA . SER B 1 2 ? 15.664 4.379 8.625 1 78.56 2 SER B CA 1
ATOM 812 C C . SER B 1 2 ? 15.211 5.148 7.395 1 78.56 2 SER B C 1
ATOM 814 O O . SER B 1 2 ? 14.766 6.297 7.5 1 78.56 2 SER B O 1
ATOM 816 N N . SER B 1 3 ? 15.656 4.742 6.27 1 91.56 3 SER B N 1
ATOM 817 C CA . SER B 1 3 ? 15.18 5.363 5.039 1 91.56 3 SER B CA 1
ATOM 818 C C . SER B 1 3 ? 13.656 5.305 4.938 1 91.56 3 SER B C 1
ATOM 820 O O . SER B 1 3 ? 13.016 4.523 5.645 1 91.56 3 SER B O 1
ATOM 822 N N . ALA B 1 4 ? 13.055 6.246 4.211 1 95.06 4 ALA B N 1
ATOM 823 C CA . ALA B 1 4 ? 11.617 6.215 3.947 1 95.06 4 ALA B CA 1
ATOM 824 C C . ALA B 1 4 ? 11.195 4.867 3.369 1 95.06 4 ALA B C 1
ATOM 826 O O . ALA B 1 4 ? 10.164 4.312 3.764 1 95.06 4 ALA B O 1
ATOM 827 N N . ALA B 1 5 ? 12.078 4.309 2.467 1 95.5 5 ALA B N 1
ATOM 828 C CA . ALA B 1 5 ? 11.781 3.023 1.841 1 95.5 5 ALA B CA 1
ATOM 829 C C . ALA B 1 5 ? 11.781 1.897 2.873 1 95.5 5 ALA B C 1
ATOM 831 O O . ALA B 1 5 ? 10.93 1.006 2.828 1 95.5 5 ALA B O 1
ATOM 832 N N . GLY B 1 6 ? 12.766 1.968 3.721 1 95.12 6 GLY B N 1
ATOM 833 C CA . GLY B 1 6 ? 12.836 0.968 4.777 1 95.12 6 GLY B CA 1
ATOM 834 C C . GLY B 1 6 ? 11.648 1.018 5.719 1 95.12 6 GLY B C 1
ATOM 835 O O . GLY B 1 6 ? 11.109 -0.023 6.105 1 95.12 6 GLY B O 1
ATOM 836 N N . SER B 1 7 ? 11.25 2.219 6.184 1 96.62 7 SER B N 1
ATOM 837 C CA . SER B 1 7 ? 10.086 2.398 7.047 1 96.62 7 SER B CA 1
ATOM 838 C C . SER B 1 7 ? 8.805 1.922 6.359 1 96.62 7 SER B C 1
ATOM 840 O O . SER B 1 7 ? 7.953 1.3 6.992 1 96.62 7 SER B O 1
ATOM 842 N N . LEU B 1 8 ? 8.68 2.203 5.094 1 97.88 8 LEU B N 1
ATOM 843 C CA . LEU B 1 8 ? 7.535 1.754 4.312 1 97.88 8 LEU B CA 1
ATOM 844 C C . LEU B 1 8 ? 7.445 0.232 4.305 1 97.88 8 LEU B C 1
ATOM 846 O O . LEU B 1 8 ? 6.379 -0.331 4.574 1 97.88 8 LEU B O 1
ATOM 850 N N . ALA B 1 9 ? 8.547 -0.392 4.02 1 97.31 9 ALA B N 1
ATOM 851 C CA . ALA B 1 9 ? 8.562 -1.852 3.963 1 97.31 9 ALA B CA 1
ATOM 852 C C . ALA B 1 9 ? 8.156 -2.457 5.305 1 97.31 9 ALA B C 1
ATOM 854 O O . ALA B 1 9 ? 7.414 -3.438 5.352 1 97.31 9 ALA B O 1
ATOM 855 N N . GLN B 1 10 ? 8.656 -1.895 6.375 1 96.75 10 GLN B N 1
ATOM 856 C CA . GLN B 1 10 ? 8.312 -2.373 7.711 1 96.75 10 GLN B CA 1
ATOM 857 C C . GLN B 1 10 ? 6.809 -2.266 7.965 1 96.75 10 GLN B C 1
ATOM 859 O O . GLN B 1 10 ? 6.195 -3.195 8.492 1 96.75 10 GLN B O 1
ATOM 864 N N . ASP B 1 11 ? 6.238 -1.202 7.605 1 97.88 11 ASP B N 1
ATOM 865 C CA . ASP B 1 11 ? 4.809 -1.005 7.832 1 97.88 11 ASP B CA 1
ATOM 866 C C . ASP B 1 11 ? 3.98 -1.926 6.938 1 97.88 11 ASP B C 1
ATOM 868 O O . ASP B 1 11 ? 2.91 -2.389 7.336 1 97.88 11 ASP B O 1
ATOM 872 N N . MET B 1 12 ? 4.441 -2.174 5.676 1 97.94 12 MET B N 1
ATOM 873 C CA . MET B 1 12 ? 3.711 -3.084 4.797 1 97.94 12 MET B CA 1
ATOM 874 C C . MET B 1 12 ? 3.777 -4.516 5.32 1 97.94 12 MET B C 1
ATOM 876 O O . MET B 1 12 ? 2.826 -5.281 5.164 1 97.94 12 MET B O 1
ATOM 880 N N . LEU B 1 13 ? 4.91 -4.855 5.906 1 96.19 13 LEU B N 1
ATOM 881 C CA . LEU B 1 13 ? 5.004 -6.164 6.555 1 96.19 13 LEU B CA 1
ATOM 882 C C . LEU B 1 13 ? 3.971 -6.297 7.664 1 96.19 13 LEU B C 1
ATOM 884 O O . LEU B 1 13 ? 3.328 -7.34 7.797 1 96.19 13 LEU B O 1
ATOM 888 N N . LEU B 1 14 ? 3.811 -5.27 8.469 1 97.25 14 LEU B N 1
ATOM 889 C CA . LEU B 1 14 ? 2.811 -5.281 9.523 1 97.25 14 LEU B CA 1
ATOM 890 C C . LEU B 1 14 ? 1.405 -5.414 8.945 1 97.25 14 LEU B C 1
ATOM 892 O O . LEU B 1 14 ? 0.587 -6.18 9.461 1 97.25 14 LEU B O 1
ATOM 896 N N . ALA B 1 15 ? 1.137 -4.68 7.883 1 97.06 15 ALA B N 1
ATOM 897 C CA . ALA B 1 15 ? -0.161 -4.789 7.223 1 97.06 15 ALA B CA 1
ATOM 898 C C . ALA B 1 15 ? -0.391 -6.203 6.695 1 97.06 15 ALA B C 1
ATOM 900 O O . ALA B 1 15 ? -1.509 -6.719 6.754 1 97.06 15 ALA B O 1
ATOM 901 N N . PHE B 1 16 ? 0.694 -6.805 6.172 1 97 16 PHE B N 1
ATOM 902 C CA . PHE B 1 16 ? 0.621 -8.172 5.684 1 97 16 PHE B CA 1
ATOM 903 C C . PHE B 1 16 ? 0.216 -9.125 6.805 1 97 16 PHE B C 1
ATOM 905 O O . PHE B 1 16 ? -0.676 -9.961 6.625 1 97 16 PHE B O 1
ATOM 912 N N . HIS B 1 17 ? 0.784 -8.961 7.93 1 96.75 17 HIS B N 1
ATOM 913 C CA . HIS B 1 17 ? 0.552 -9.859 9.055 1 96.75 17 HIS B CA 1
ATOM 914 C C . HIS B 1 17 ? -0.813 -9.609 9.688 1 96.75 17 HIS B C 1
ATOM 916 O O . HIS B 1 17 ? -1.552 -10.562 9.969 1 96.75 17 HIS B O 1
ATOM 922 N N . ASP B 1 18 ? -1.188 -8.375 9.836 1 96.38 18 ASP B N 1
ATOM 923 C CA . ASP B 1 18 ? -2.426 -8.047 10.531 1 96.38 18 ASP B CA 1
ATOM 924 C C . ASP B 1 18 ? -3.611 -8.031 9.57 1 96.38 18 ASP B C 1
ATOM 926 O O . ASP B 1 18 ? -4.766 -7.98 10 1 96.38 18 ASP B O 1
ATOM 930 N N . GLN B 1 19 ? -3.348 -8.062 8.281 1 96.5 19 GLN B N 1
ATOM 931 C CA . GLN B 1 19 ? -4.336 -8.102 7.211 1 96.5 19 GLN B CA 1
ATOM 932 C C . GLN B 1 19 ? -5.23 -6.863 7.246 1 96.5 19 GLN B C 1
ATOM 934 O O . GLN B 1 19 ? -6.379 -6.906 6.797 1 96.5 19 GLN B O 1
ATOM 939 N N . GLN B 1 20 ? -4.66 -5.812 7.914 1 92.94 20 GLN B N 1
ATOM 940 C CA . GLN B 1 20 ? -5.422 -4.57 7.969 1 92.94 20 GLN B CA 1
ATOM 941 C C . GLN B 1 20 ? -5.645 -3.996 6.574 1 92.94 20 GLN B C 1
ATOM 943 O O . GLN B 1 20 ? -4.719 -3.939 5.766 1 92.94 20 GLN B O 1
ATOM 948 N N . LEU B 1 21 ? -6.891 -3.699 6.234 1 92.06 21 LEU B N 1
ATOM 949 C CA . LEU B 1 21 ? -7.336 -3.102 4.98 1 92.06 21 LEU B CA 1
ATOM 950 C C . LEU B 1 21 ? -7.105 -4.055 3.811 1 92.06 21 LEU B C 1
ATOM 952 O O . LEU B 1 21 ? -7.012 -3.623 2.66 1 92.06 21 LEU B O 1
ATOM 956 N N . SER B 1 22 ? -6.922 -5.355 4.082 1 95.06 22 SER B N 1
ATOM 957 C CA . SER B 1 22 ? -6.891 -6.316 2.98 1 95.06 22 SER B CA 1
ATOM 958 C C . SER B 1 22 ? -8.125 -6.184 2.096 1 95.06 22 SER B C 1
ATOM 960 O O . SER B 1 22 ? -9.242 -6.043 2.596 1 95.06 22 SER B O 1
ATOM 962 N N . ASP B 1 23 ? -7.914 -6.207 0.832 1 92 23 ASP B N 1
ATOM 963 C CA . ASP B 1 23 ? -9.039 -5.945 -0.057 1 92 23 ASP B CA 1
ATOM 964 C C . ASP B 1 23 ? -9.109 -6.984 -1.176 1 92 23 ASP B C 1
ATOM 966 O O . ASP B 1 23 ? -9.859 -6.816 -2.139 1 92 23 ASP B O 1
ATOM 970 N N . ILE B 1 24 ? -8.359 -8.039 -1.086 1 93.88 24 ILE B N 1
ATOM 971 C CA . ILE B 1 24 ? -8.438 -9.156 -2.016 1 93.88 24 ILE B CA 1
ATOM 972 C C . ILE B 1 24 ? -8.047 -10.453 -1.303 1 93.88 24 ILE B C 1
ATOM 974 O O . ILE B 1 24 ? -7.133 -10.453 -0.473 1 93.88 24 ILE B O 1
ATOM 978 N N . THR B 1 25 ? -8.727 -11.523 -1.612 1 95.94 25 THR B N 1
ATOM 979 C CA . THR B 1 25 ? -8.414 -12.852 -1.095 1 95.94 25 THR B CA 1
ATOM 980 C C . THR B 1 25 ? -7.863 -13.742 -2.199 1 95.94 25 THR B C 1
ATOM 982 O O . THR B 1 25 ? -8.469 -13.875 -3.264 1 95.94 25 THR B O 1
ATOM 985 N N . VAL B 1 26 ? -6.695 -14.281 -2.004 1 95.94 26 VAL B N 1
ATOM 986 C CA . VAL B 1 26 ? -6.07 -15.211 -2.939 1 95.94 26 VAL B CA 1
ATOM 987 C C . VAL B 1 26 ? -6.062 -16.609 -2.346 1 95.94 26 VAL B C 1
ATOM 989 O O . VAL B 1 26 ? -5.547 -16.828 -1.247 1 95.94 26 VAL B O 1
ATOM 992 N N . MET B 1 27 ? -6.699 -17.484 -3.033 1 97 27 MET B N 1
ATOM 993 C CA . MET B 1 27 ? -6.68 -18.891 -2.656 1 97 27 MET B CA 1
ATOM 994 C C . MET B 1 27 ? -5.715 -19.672 -3.541 1 97 27 MET B C 1
ATOM 996 O O . MET B 1 27 ? -5.883 -19.719 -4.762 1 97 27 MET B O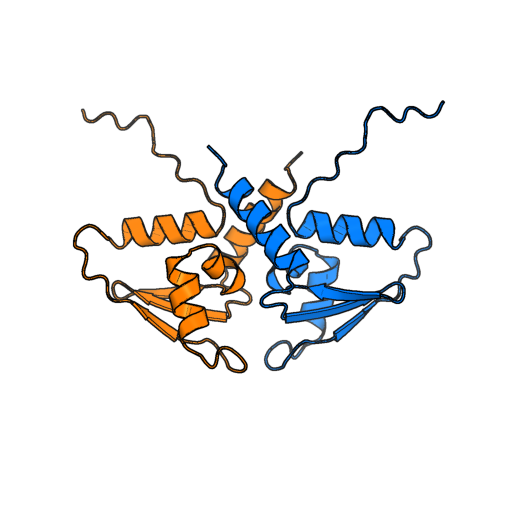 1
ATOM 1000 N N . ALA B 1 28 ? -4.684 -20.203 -2.969 1 96.88 28 ALA B N 1
ATOM 1001 C CA . ALA B 1 28 ? -3.656 -20.969 -3.674 1 96.88 28 ALA B CA 1
ATOM 1002 C C . ALA B 1 28 ? -3.051 -22.031 -2.773 1 96.88 28 ALA B C 1
ATOM 1004 O O . ALA B 1 28 ? -2.838 -21.797 -1.58 1 96.88 28 ALA B O 1
ATOM 1005 N N . PHE B 1 29 ? -2.717 -23.203 -3.338 1 96.75 29 PHE B N 1
ATOM 1006 C CA . PHE B 1 29 ? -2.07 -24.297 -2.639 1 96.75 29 PHE B CA 1
ATOM 1007 C C . PHE B 1 29 ? -2.889 -24.719 -1.423 1 96.75 29 PHE B C 1
ATOM 1009 O O . PHE B 1 29 ? -2.328 -25.047 -0.373 1 96.75 29 PHE B O 1
ATOM 1016 N N . GLY B 1 30 ? -4.223 -24.609 -1.567 1 95.62 30 GLY B N 1
ATOM 1017 C CA . GLY B 1 30 ? -5.109 -25 -0.485 1 95.62 30 GLY B CA 1
ATOM 1018 C C . GLY B 1 30 ? -5.117 -24.016 0.669 1 95.62 30 GLY B C 1
ATOM 1019 O O . GLY B 1 30 ? -5.652 -24.312 1.739 1 95.62 30 GLY B O 1
ATOM 1020 N N . GLN B 1 31 ? -4.504 -22.891 0.51 1 97.25 31 GLN B N 1
ATOM 1021 C CA . GLN B 1 31 ? -4.434 -21.859 1.538 1 97.25 31 GLN B CA 1
ATOM 1022 C C . GLN B 1 31 ? -5.129 -20.578 1.082 1 97.25 31 GLN B C 1
ATOM 1024 O O . GLN B 1 31 ? -5.328 -20.375 -0.116 1 97.25 31 GLN B O 1
ATOM 1029 N N . THR B 1 32 ? -5.562 -19.844 2.068 1 96.94 32 THR B N 1
ATOM 1030 C CA . THR B 1 32 ? -6.219 -18.562 1.833 1 96.94 32 THR B CA 1
ATOM 1031 C C . THR B 1 32 ? -5.32 -17.406 2.27 1 96.94 32 THR B C 1
ATOM 1033 O O . THR B 1 32 ? -4.824 -17.391 3.396 1 96.94 32 THR B O 1
ATOM 1036 N N . PHE B 1 33 ? -5.07 -16.453 1.423 1 97.25 33 PHE B N 1
ATOM 1037 C CA . PHE B 1 33 ? -4.254 -15.273 1.691 1 97.25 33 PHE B CA 1
ATOM 1038 C C . PHE B 1 33 ? -5.082 -13.992 1.561 1 97.25 33 PHE B C 1
ATOM 1040 O O . PHE B 1 33 ? -5.664 -13.734 0.506 1 97.25 33 PHE B O 1
ATOM 1047 N N . HIS B 1 34 ? -5.191 -13.25 2.633 1 96.88 34 HIS B N 1
ATOM 1048 C CA . HIS B 1 34 ? -5.781 -11.922 2.582 1 96.88 34 HIS B CA 1
ATOM 1049 C C . HIS B 1 34 ? -4.727 -10.859 2.293 1 96.88 34 HIS B C 1
ATOM 1051 O O . HIS B 1 34 ? -3.869 -10.586 3.137 1 96.88 34 HIS B O 1
ATOM 1057 N N . LEU B 1 35 ? -4.824 -10.328 1.089 1 97.38 35 LEU B N 1
ATOM 1058 C CA . LEU B 1 35 ? -3.738 -9.484 0.597 1 97.38 35 LEU B CA 1
ATOM 1059 C C . LEU B 1 35 ? -4.262 -8.117 0.173 1 97.38 35 LEU B C 1
ATOM 1061 O O . LEU B 1 35 ? -5.406 -7.766 0.476 1 97.38 35 LEU B O 1
ATOM 1065 N N . HIS B 1 36 ? -3.48 -7.27 -0.363 1 96.25 36 HIS B N 1
ATOM 1066 C CA . HIS B 1 36 ? -3.805 -5.91 -0.785 1 96.25 36 HIS B CA 1
ATOM 1067 C C . HIS B 1 36 ? -3.57 -5.73 -2.281 1 96.25 36 HIS B C 1
ATOM 1069 O O . HIS B 1 36 ? -2.471 -5.98 -2.777 1 96.25 36 HIS B O 1
ATOM 1075 N N . ARG B 1 37 ? -4.562 -5.277 -2.988 1 96 37 ARG B N 1
ATOM 1076 C CA . ARG B 1 37 ? -4.449 -5.09 -4.43 1 96 37 ARG B CA 1
ATOM 1077 C C . ARG B 1 37 ? -3.312 -4.133 -4.77 1 96 37 ARG B C 1
ATOM 1079 O O . ARG B 1 37 ? -2.561 -4.367 -5.719 1 96 37 ARG B O 1
ATOM 1086 N N . LEU B 1 38 ? -3.184 -3.041 -3.977 1 96.62 38 LEU B N 1
ATOM 1087 C CA . LEU B 1 38 ? -2.148 -2.037 -4.195 1 96.62 38 LEU B CA 1
ATOM 1088 C C . LEU B 1 38 ? -0.768 -2.686 -4.25 1 96.62 38 LEU B C 1
ATOM 1090 O O . LEU B 1 38 ? 0.084 -2.273 -5.043 1 96.62 38 LEU B O 1
ATOM 1094 N N . ILE B 1 39 ? -0.541 -3.695 -3.424 1 98.31 39 ILE B N 1
ATOM 1095 C CA . ILE B 1 39 ? 0.744 -4.383 -3.344 1 98.31 39 ILE B CA 1
ATOM 1096 C C . ILE B 1 39 ? 0.847 -5.414 -4.465 1 98.31 39 ILE B C 1
ATOM 1098 O O . ILE B 1 39 ? 1.882 -5.52 -5.129 1 98.31 39 ILE B O 1
ATOM 1102 N N . LEU B 1 40 ? -0.255 -6.125 -4.723 1 97 40 LEU B N 1
ATOM 1103 C CA . LEU B 1 40 ? -0.218 -7.223 -5.68 1 97 40 LEU B CA 1
ATOM 1104 C C . LEU B 1 40 ? -0.013 -6.699 -7.098 1 97 40 LEU B C 1
ATOM 1106 O O . LEU B 1 40 ? 0.551 -7.391 -7.945 1 97 40 LEU B O 1
ATOM 1110 N N . LEU B 1 41 ? -0.354 -5.465 -7.34 1 96.44 41 LEU B N 1
ATOM 1111 C CA . LEU B 1 41 ? -0.229 -4.902 -8.68 1 96.44 41 LEU B CA 1
ATOM 1112 C C . LEU B 1 41 ? 1.236 -4.684 -9.047 1 96.44 41 LEU B C 1
ATOM 1114 O O . LEU B 1 41 ? 1.563 -4.453 -10.211 1 96.44 41 LEU B O 1
ATOM 1118 N N . ARG B 1 42 ? 2.131 -4.793 -8.102 1 97.56 42 ARG B N 1
ATOM 1119 C CA . ARG B 1 42 ? 3.562 -4.723 -8.375 1 97.56 42 ARG B CA 1
ATOM 1120 C C . ARG B 1 42 ? 4.02 -5.918 -9.203 1 97.56 42 ARG B C 1
ATOM 1122 O O . ARG B 1 42 ? 5.086 -5.879 -9.82 1 97.56 42 ARG B O 1
ATOM 1129 N N . SER B 1 43 ? 3.289 -6.973 -9.133 1 97.19 43 SER B N 1
ATOM 1130 C CA . SER B 1 43 ? 3.555 -8.18 -9.906 1 97.19 43 SER B CA 1
ATOM 1131 C C . SER B 1 43 ? 2.812 -8.164 -11.234 1 97.19 43 SER B C 1
ATOM 1133 O O . SER B 1 43 ? 1.591 -8.008 -11.273 1 97.19 43 SER B O 1
ATOM 1135 N N . GLY B 1 44 ? 3.482 -8.312 -12.359 1 96.38 44 GLY B N 1
ATOM 1136 C CA . GLY B 1 44 ? 2.818 -8.383 -13.648 1 96.38 44 GLY B CA 1
ATOM 1137 C C . GLY B 1 44 ? 1.775 -9.484 -13.727 1 96.38 44 GLY B C 1
ATOM 1138 O O . GLY B 1 44 ? 0.707 -9.297 -14.305 1 96.38 44 GLY B O 1
ATOM 1139 N N . TYR B 1 45 ? 2.049 -10.625 -13.156 1 94.19 45 TYR B N 1
ATOM 1140 C CA . TYR B 1 45 ? 1.11 -11.742 -13.117 1 94.19 45 TYR B CA 1
ATOM 1141 C C . TYR B 1 45 ? -0.181 -11.344 -12.414 1 94.19 45 TYR B C 1
ATOM 1143 O O . TYR B 1 45 ? -1.271 -11.484 -12.977 1 94.19 45 TYR B O 1
ATOM 1151 N N . PHE B 1 46 ? -0.099 -10.781 -11.219 1 94.69 46 PHE B N 1
ATOM 1152 C CA . PHE B 1 46 ? -1.273 -10.406 -10.445 1 94.69 46 PHE B CA 1
ATOM 1153 C C . PHE B 1 46 ? -1.974 -9.203 -11.07 1 94.69 46 PHE B C 1
ATOM 1155 O O . PHE B 1 46 ? -3.201 -9.102 -11.031 1 94.69 46 PHE B O 1
ATOM 1162 N N . ARG B 1 47 ? -1.168 -8.297 -11.586 1 94.56 47 ARG B N 1
ATOM 1163 C CA . ARG B 1 47 ? -1.758 -7.145 -12.266 1 94.56 47 ARG B CA 1
ATOM 1164 C C . ARG B 1 47 ? -2.699 -7.586 -13.375 1 94.56 47 ARG B C 1
ATOM 1166 O O . ARG B 1 47 ? -3.832 -7.105 -13.469 1 94.56 47 ARG B O 1
ATOM 1173 N N . THR B 1 48 ? -2.301 -8.477 -14.258 1 92.81 48 THR B N 1
ATOM 1174 C CA . THR B 1 48 ? -3.111 -9.016 -15.344 1 92.81 48 THR B CA 1
ATOM 1175 C C . THR B 1 48 ? -4.328 -9.758 -14.789 1 92.81 48 THR B C 1
ATOM 1177 O O . THR B 1 48 ? -5.445 -9.562 -15.273 1 92.81 48 THR B O 1
ATOM 1180 N N . LEU B 1 49 ? -4.113 -10.555 -13.773 1 89.25 49 LEU B N 1
ATOM 1181 C CA . LEU B 1 49 ? -5.172 -11.352 -13.172 1 89.25 49 LEU B CA 1
ATOM 1182 C C . LEU B 1 49 ? -6.234 -10.461 -12.539 1 89.25 49 LEU B C 1
ATOM 1184 O O . LEU B 1 49 ? -7.43 -10.68 -12.742 1 89.25 49 LEU B O 1
ATOM 1188 N N . ILE B 1 50 ? -5.797 -9.414 -11.828 1 89.38 50 ILE B N 1
ATOM 1189 C CA . ILE B 1 50 ? -6.711 -8.562 -11.078 1 89.38 50 ILE B CA 1
ATOM 1190 C C . ILE B 1 50 ? -7.41 -7.586 -12.023 1 89.38 50 ILE B C 1
ATOM 1192 O O . ILE B 1 50 ? -8.625 -7.406 -11.945 1 89.38 50 ILE B O 1
ATOM 1196 N N . LEU B 1 51 ? -6.688 -6.957 -12.93 1 86.69 51 LEU B N 1
ATOM 1197 C CA . LEU B 1 51 ? -7.273 -5.961 -13.82 1 86.69 51 LEU B CA 1
ATOM 1198 C C . LEU B 1 51 ? -8.055 -6.625 -14.945 1 86.69 51 LEU B C 1
ATOM 1200 O O . LEU B 1 51 ? -8.914 -6 -15.562 1 86.69 51 LEU B O 1
ATOM 1204 N N . GLY B 1 52 ? -7.664 -7.773 -15.344 1 83.88 52 GLY B N 1
ATOM 1205 C CA . GLY B 1 52 ? -8.352 -8.516 -16.391 1 83.88 52 GLY B CA 1
ATOM 1206 C C . GLY B 1 52 ? -9.734 -8.984 -15.977 1 83.88 52 GLY B C 1
ATOM 1207 O O . GLY B 1 52 ? -10.547 -9.359 -16.828 1 83.88 52 GLY B O 1
ATOM 1208 N N . GLN B 1 53 ? -10 -9.18 -14.805 1 74.56 53 GLN B N 1
ATOM 1209 C CA . GLN B 1 53 ? -11.297 -9.648 -14.344 1 74.56 53 GLN B CA 1
ATOM 1210 C C . GLN B 1 53 ? -12.375 -8.586 -14.555 1 74.56 53 GLN B C 1
ATOM 1212 O O . GLN B 1 53 ? -13.57 -8.867 -14.445 1 74.56 53 GLN B O 1
ATOM 1217 N N . GLY B 1 54 ? -12.141 -7.504 -15.469 1 61.75 54 GLY B N 1
ATOM 1218 C CA . GLY B 1 54 ? -13.07 -6.473 -15.898 1 61.75 54 GLY B CA 1
ATOM 1219 C C . GLY B 1 54 ? -13.586 -5.613 -14.758 1 61.75 54 GLY B C 1
ATOM 1220 O O . GLY B 1 54 ? -13.383 -4.395 -14.758 1 61.75 54 GLY B O 1
ATOM 1221 N N . ASP B 1 55 ? -14.664 -6.07 -13.992 1 55.22 55 ASP B N 1
ATOM 1222 C CA . ASP B 1 55 ? -15.422 -5.25 -13.047 1 55.22 55 ASP B CA 1
ATOM 1223 C C . ASP B 1 55 ? -14.617 -4.988 -11.781 1 55.22 55 ASP B C 1
ATOM 1225 O O . ASP B 1 55 ? -14.922 -5.539 -10.719 1 55.22 55 ASP B O 1
ATOM 1229 N N . TRP B 1 56 ? -13.523 -4.484 -11.93 1 50.47 56 TRP B N 1
ATOM 1230 C CA . TRP B 1 56 ? -12.711 -4.195 -10.742 1 50.47 56 TRP B CA 1
ATOM 1231 C C . TRP B 1 56 ? -13.453 -3.268 -9.789 1 50.47 56 TRP B C 1
ATOM 1233 O O . TRP B 1 56 ? -12.891 -2.811 -8.797 1 50.47 56 TRP B O 1
ATOM 1243 N N . ILE B 1 57 ? -14.297 -2.381 -10.422 1 47.72 57 ILE B N 1
ATOM 1244 C CA . ILE B 1 57 ? -14.836 -1.239 -9.688 1 47.72 57 ILE B CA 1
ATOM 1245 C C . ILE B 1 57 ? -15.055 -1.623 -8.227 1 47.72 57 ILE B C 1
ATOM 1247 O O . ILE B 1 57 ? -14.68 -0.879 -7.316 1 47.72 57 ILE B O 1
ATOM 1251 N N . GLU B 1 58 ? -16.391 -2.156 -7.852 1 44.28 58 GLU B N 1
ATOM 1252 C CA . GLU B 1 58 ? -17.125 -1.762 -6.656 1 44.28 58 GLU B CA 1
ATOM 1253 C C . GLU B 1 58 ? -16.609 -2.5 -5.422 1 44.28 58 GLU B C 1
ATOM 1255 O O . GLU B 1 58 ? -16.672 -1.975 -4.309 1 44.28 58 GLU B O 1
ATOM 1260 N N . LYS B 1 59 ? -16.797 -4.027 -5.434 1 47.84 59 LYS B N 1
ATOM 1261 C CA . LYS B 1 59 ? -17.281 -4.68 -4.215 1 47.84 59 LYS B CA 1
ATOM 1262 C C . LYS B 1 59 ? -16.109 -5.012 -3.285 1 47.84 59 LYS B C 1
ATOM 1264 O O . LYS B 1 59 ? -14.953 -4.977 -3.699 1 47.84 59 LYS B O 1
ATOM 1269 N N . SER B 1 60 ? -16.453 -5.641 -2.195 1 51.44 60 SER B N 1
ATOM 1270 C CA . SER B 1 60 ? -15.914 -6.449 -1.107 1 51.44 60 SER B CA 1
ATOM 1271 C C . SER B 1 60 ? -14.734 -7.293 -1.578 1 51.44 60 SER B C 1
ATOM 1273 O O . SER B 1 60 ? -14.438 -7.348 -2.773 1 51.44 60 SER B O 1
ATOM 1275 N N . ARG B 1 61 ? -14.047 -7.895 -0.699 1 63.41 61 ARG B N 1
ATOM 1276 C CA . ARG B 1 61 ? -12.938 -8.836 -0.78 1 63.41 61 ARG B CA 1
ATOM 1277 C C . ARG B 1 61 ? -13.148 -9.836 -1.913 1 63.41 61 ARG B C 1
ATOM 1279 O O . ARG B 1 61 ? -13.82 -10.852 -1.734 1 63.41 61 ARG B O 1
ATOM 1286 N N . GLN B 1 62 ? -12.711 -9.344 -3.172 1 78.06 62 GLN B N 1
ATOM 1287 C CA . GLN B 1 62 ? -12.672 -10.273 -4.293 1 78.06 62 GLN B CA 1
ATOM 1288 C C . GLN B 1 62 ? -11.742 -11.445 -3.996 1 78.06 62 GLN B C 1
ATOM 1290 O O . GLN B 1 62 ? -10.688 -11.273 -3.387 1 78.06 62 GLN B O 1
ATOM 1295 N N . ALA B 1 63 ? -12.383 -12.641 -4.32 1 89.38 63 ALA B N 1
ATOM 1296 C CA . ALA B 1 63 ? -11.555 -13.828 -4.125 1 89.38 63 ALA B CA 1
ATOM 1297 C C . ALA B 1 63 ? -11.07 -14.383 -5.465 1 89.38 63 ALA B C 1
ATOM 1299 O O . ALA B 1 63 ? -11.836 -14.453 -6.426 1 89.38 63 ALA B O 1
ATOM 1300 N N . ILE B 1 64 ? -9.773 -14.57 -5.559 1 91.81 64 ILE B N 1
ATOM 1301 C CA . ILE B 1 64 ? -9.188 -15.211 -6.73 1 91.81 64 ILE B CA 1
ATOM 1302 C C . ILE B 1 64 ? -8.578 -16.547 -6.336 1 91.81 64 ILE B C 1
ATOM 1304 O O . ILE B 1 64 ? -7.855 -16.641 -5.336 1 91.81 64 ILE B O 1
ATOM 1308 N N . THR B 1 65 ? -8.953 -17.594 -7.105 1 93.75 65 THR B N 1
ATOM 1309 C CA . THR B 1 65 ? -8.352 -18.906 -6.914 1 93.75 65 THR B CA 1
ATOM 1310 C C . THR B 1 65 ? -7.289 -19.172 -7.98 1 93.75 65 THR B C 1
ATOM 1312 O O . THR B 1 65 ? -7.559 -19.062 -9.18 1 93.75 65 THR B O 1
ATOM 1315 N N . ILE B 1 66 ? -6.133 -19.438 -7.527 1 94.69 66 ILE B N 1
ATOM 1316 C CA . ILE B 1 66 ? -5.035 -19.703 -8.453 1 94.69 66 ILE B CA 1
ATOM 1317 C C . ILE B 1 66 ? -4.629 -21.172 -8.367 1 94.69 66 ILE B C 1
ATOM 1319 O O . ILE B 1 66 ? -4.379 -21.688 -7.273 1 94.69 66 ILE B O 1
ATOM 1323 N N . LYS B 1 67 ? -4.602 -21.797 -9.453 1 93.88 67 LYS B N 1
ATOM 1324 C CA . LYS B 1 67 ? -4.066 -23.141 -9.609 1 93.88 67 LYS B CA 1
ATOM 1325 C C . LYS B 1 67 ? -2.783 -23.141 -10.43 1 93.88 67 LYS B C 1
ATOM 1327 O O . LYS B 1 67 ? -2.781 -22.703 -11.586 1 93.88 67 LYS B O 1
ATOM 1332 N N . PHE B 1 68 ? -1.715 -23.547 -9.812 1 91.31 68 PHE B N 1
ATOM 1333 C CA . PHE B 1 68 ? -0.443 -23.562 -10.523 1 91.31 68 PHE B CA 1
ATOM 1334 C C . PHE B 1 68 ? -0.222 -24.906 -11.211 1 91.31 68 PHE B C 1
ATOM 1336 O O . PHE B 1 68 ? -0.243 -25.953 -10.562 1 91.31 68 PHE B O 1
ATOM 1343 N N . ASP B 1 69 ? -0.087 -24.906 -12.547 1 88.62 69 ASP B N 1
ATOM 1344 C CA . ASP B 1 69 ? 0.171 -26.125 -13.32 1 88.62 69 ASP B CA 1
ATOM 1345 C C . ASP B 1 69 ? 1.669 -26.391 -13.422 1 88.62 69 ASP B C 1
ATOM 1347 O O . ASP B 1 69 ? 2.08 -27.531 -13.688 1 88.62 69 ASP B O 1
ATOM 1351 N N . ASP B 1 70 ? 2.428 -25.406 -13.211 1 90.12 70 ASP B N 1
ATOM 1352 C CA . ASP B 1 70 ? 3.883 -25.516 -13.273 1 90.12 70 ASP B CA 1
ATOM 1353 C C . ASP B 1 70 ? 4.434 -26.234 -12.047 1 90.12 70 ASP B C 1
ATOM 1355 O O . ASP B 1 70 ? 4.324 -25.734 -10.922 1 90.12 70 ASP B O 1
ATOM 1359 N N . PRO B 1 71 ? 5.047 -27.406 -12.273 1 91.06 71 PRO B N 1
ATOM 1360 C CA . PRO B 1 71 ? 5.555 -28.188 -11.141 1 91.06 71 PRO B CA 1
ATOM 1361 C C . PRO B 1 71 ? 6.68 -27.469 -10.391 1 91.06 71 PRO B C 1
ATOM 1363 O O . PRO B 1 71 ? 7.031 -27.859 -9.273 1 91.06 71 PRO B O 1
ATOM 1366 N N . TYR B 1 72 ? 7.199 -26.469 -10.984 1 92.81 72 TYR B N 1
ATOM 1367 C CA . TYR B 1 72 ? 8.312 -25.75 -10.359 1 92.81 72 TYR B CA 1
ATOM 1368 C C . TYR B 1 72 ? 7.805 -24.656 -9.43 1 92.81 72 TYR B C 1
ATOM 1370 O O . TYR B 1 72 ? 8.578 -24.062 -8.68 1 92.81 72 TYR B O 1
ATOM 1378 N N . VAL B 1 73 ? 6.512 -24.406 -9.484 1 94.69 73 VAL B N 1
ATOM 1379 C CA . VAL B 1 73 ? 5.941 -23.438 -8.562 1 94.69 73 VAL B CA 1
ATOM 1380 C C . VAL B 1 73 ? 5.438 -24.141 -7.309 1 94.69 73 VAL B C 1
ATOM 1382 O O . VAL B 1 73 ? 4.594 -25.047 -7.391 1 94.69 73 VAL B O 1
ATOM 1385 N N . THR B 1 74 ? 6.078 -23.781 -6.145 1 95.75 74 THR B N 1
ATOM 1386 C CA . THR B 1 74 ? 5.719 -24.375 -4.863 1 95.75 74 THR B CA 1
ATOM 1387 C C . THR B 1 74 ? 5.062 -23.344 -3.949 1 95.75 74 THR B C 1
ATOM 1389 O O . THR B 1 74 ? 5.133 -22.141 -4.211 1 95.75 74 THR B O 1
ATOM 1392 N N . LEU B 1 75 ? 4.371 -23.859 -2.857 1 96 75 LEU B N 1
ATOM 1393 C CA . LEU B 1 75 ? 3.834 -22.969 -1.835 1 96 75 LEU B CA 1
ATOM 1394 C C . LEU B 1 75 ? 4.926 -22.078 -1.268 1 96 75 LEU B C 1
ATOM 1396 O O . LEU B 1 75 ? 4.707 -20.875 -1.062 1 96 75 LEU B O 1
ATOM 1400 N N . GLN B 1 76 ? 6.098 -22.656 -1.061 1 95.12 76 GLN B N 1
ATOM 1401 C CA . GLN B 1 76 ? 7.215 -21.906 -0.488 1 95.12 76 GLN B CA 1
ATOM 1402 C C . GLN B 1 76 ? 7.656 -20.781 -1.414 1 95.12 76 GLN B C 1
ATOM 1404 O O . GLN B 1 76 ? 7.875 -19.656 -0.967 1 95.12 76 GLN B O 1
ATOM 1409 N N . SER B 1 77 ? 7.805 -21.109 -2.688 1 94.62 77 SER B N 1
ATOM 1410 C CA . SER B 1 77 ? 8.227 -20.078 -3.631 1 94.62 77 SER B CA 1
ATOM 1411 C C . SER B 1 77 ? 7.156 -19 -3.791 1 94.62 77 SER B C 1
ATOM 1413 O O . SER B 1 77 ? 7.473 -17.812 -3.959 1 94.62 77 SER B O 1
ATOM 1415 N N . PHE B 1 78 ? 5.871 -19.406 -3.717 1 96.62 78 PHE B N 1
ATOM 1416 C CA . PHE B 1 78 ? 4.758 -18.469 -3.797 1 96.62 78 PHE B CA 1
ATOM 1417 C C . PHE B 1 78 ? 4.77 -17.5 -2.611 1 96.62 78 PHE B C 1
ATOM 1419 O O . PHE B 1 78 ? 4.672 -16.297 -2.789 1 96.62 78 PHE B O 1
ATOM 1426 N N . GLN B 1 79 ? 4.953 -18 -1.443 1 96 79 GLN B N 1
ATOM 1427 C CA . GLN B 1 79 ? 5.004 -17.203 -0.231 1 96 79 GLN B CA 1
ATOM 1428 C C . GLN B 1 79 ? 6.195 -16.234 -0.258 1 96 79 GLN B C 1
ATOM 1430 O O . GLN B 1 79 ? 6.094 -15.102 0.203 1 96 79 GLN B O 1
ATOM 1435 N N . ARG B 1 80 ? 7.297 -16.672 -0.843 1 94.88 80 ARG B N 1
ATOM 1436 C CA . ARG B 1 80 ? 8.477 -15.812 -0.972 1 94.88 80 ARG B CA 1
ATOM 1437 C C . ARG B 1 80 ? 8.195 -14.633 -1.896 1 94.88 80 ARG B C 1
ATOM 1439 O O . ARG B 1 80 ? 8.617 -13.508 -1.613 1 94.88 80 ARG B O 1
ATOM 1446 N N . ILE B 1 81 ? 7.453 -14.938 -2.977 1 95.81 81 ILE B N 1
ATOM 1447 C CA . ILE B 1 81 ? 7.117 -13.875 -3.918 1 95.81 81 ILE B CA 1
ATOM 1448 C C . ILE B 1 81 ? 6.215 -12.852 -3.238 1 95.81 81 ILE B C 1
ATOM 1450 O O . ILE B 1 81 ? 6.426 -11.641 -3.371 1 95.81 81 ILE B O 1
ATOM 1454 N N . ILE B 1 82 ? 5.238 -13.344 -2.506 1 97.12 82 ILE B N 1
ATOM 1455 C CA . ILE B 1 82 ? 4.332 -12.445 -1.796 1 97.12 82 ILE B CA 1
ATOM 1456 C C . ILE B 1 82 ? 5.125 -11.594 -0.8 1 97.12 82 ILE B C 1
ATOM 1458 O O . ILE B 1 82 ? 4.941 -10.383 -0.729 1 97.12 82 ILE B O 1
ATOM 1462 N N . HIS B 1 83 ? 6.035 -12.219 -0.038 1 96.75 83 HIS B N 1
ATOM 1463 C CA . HIS B 1 83 ? 6.879 -11.492 0.902 1 96.75 83 HIS B CA 1
ATOM 1464 C C . HIS B 1 83 ? 7.695 -10.414 0.191 1 96.75 83 HIS B C 1
ATOM 1466 O O . HIS B 1 83 ? 7.785 -9.281 0.666 1 96.75 83 HIS B O 1
ATOM 1472 N N . TRP B 1 84 ? 8.219 -10.805 -0.959 1 97.12 84 TRP B N 1
ATOM 1473 C CA . TRP B 1 84 ? 8.992 -9.852 -1.748 1 97.12 84 TRP B CA 1
ATOM 1474 C C . TRP B 1 84 ? 8.117 -8.672 -2.18 1 97.12 84 TRP B C 1
ATOM 1476 O O . TRP B 1 84 ? 8.555 -7.523 -2.127 1 97.12 84 TRP B O 1
ATOM 1486 N N . LEU B 1 85 ? 6.945 -8.945 -2.582 1 97.88 85 LEU B N 1
ATOM 1487 C CA . LEU B 1 85 ? 6.027 -7.883 -2.994 1 97.88 85 LEU B CA 1
ATOM 1488 C C . LEU B 1 85 ? 5.754 -6.922 -1.842 1 97.88 85 LEU B C 1
ATOM 1490 O O . LEU B 1 85 ? 5.535 -5.73 -2.062 1 97.88 85 LEU B O 1
ATOM 1494 N N . TYR B 1 86 ? 5.84 -7.418 -0.617 1 98.06 86 TYR B N 1
ATOM 1495 C CA . TYR B 1 86 ? 5.574 -6.598 0.56 1 98.06 86 TYR B CA 1
ATOM 1496 C C . TYR B 1 86 ? 6.859 -5.961 1.08 1 98.06 86 TYR B C 1
ATOM 1498 O O . TYR B 1 86 ? 6.863 -5.336 2.141 1 98.06 86 TYR B O 1
ATOM 1506 N N . GLY B 1 87 ? 7.953 -6.141 0.411 1 96.75 87 GLY B N 1
ATOM 1507 C CA . GLY B 1 87 ? 9.172 -5.406 0.701 1 96.75 87 GLY B CA 1
ATOM 1508 C C . GLY B 1 87 ? 10.133 -6.172 1.591 1 96.75 87 GLY B C 1
ATOM 1509 O O . GLY B 1 87 ? 11 -5.578 2.234 1 96.75 87 GLY B O 1
ATOM 1510 N N . ILE B 1 88 ? 9.977 -7.43 1.709 1 93.5 88 ILE B N 1
ATOM 1511 C CA . ILE B 1 88 ? 10.82 -8.25 2.566 1 93.5 88 ILE B CA 1
ATOM 1512 C C . ILE B 1 88 ? 11.859 -8.984 1.721 1 93.5 88 ILE B C 1
ATOM 1514 O O . ILE B 1 88 ? 11.516 -9.695 0.778 1 93.5 88 ILE B O 1
ATOM 1518 N N . ASP B 1 89 ? 13.156 -8.773 1.999 1 89.69 89 ASP B N 1
ATOM 1519 C CA . ASP B 1 89 ? 14.219 -9.484 1.301 1 89.69 89 ASP B CA 1
ATOM 1520 C C . ASP B 1 89 ? 14.398 -10.898 1.857 1 89.69 89 ASP B C 1
ATOM 1522 O O . ASP B 1 89 ? 14.117 -11.148 3.033 1 89.69 89 ASP B O 1
ATOM 1526 N N . PHE B 1 90 ? 14.664 -11.828 0.931 1 80.69 90 PHE B N 1
ATOM 1527 C CA . PHE B 1 90 ? 15.016 -13.172 1.364 1 80.69 90 PHE B CA 1
ATOM 1528 C C . PHE B 1 90 ? 16.516 -13.289 1.589 1 80.69 90 PHE B C 1
ATOM 1530 O O . PHE B 1 90 ? 17.312 -12.727 0.827 1 80.69 90 PHE B O 1
ATOM 1537 N N . HIS B 1 91 ? 16.906 -13.359 2.855 1 67.31 91 HIS B N 1
ATOM 1538 C CA . HIS B 1 91 ? 18.297 -13.68 3.074 1 67.31 91 HIS B CA 1
ATOM 1539 C C . HIS B 1 91 ? 18.531 -15.195 3.084 1 67.31 91 HIS B C 1
ATOM 1541 O O . HIS B 1 91 ? 17.797 -15.93 3.744 1 67.31 91 HIS B O 1
ATOM 1547 N N . PHE B 1 92 ? 18.891 -15.68 1.924 1 55.59 92 PHE B N 1
ATOM 1548 C CA . PHE B 1 92 ? 19.328 -17.062 1.982 1 55.59 92 PHE B CA 1
ATOM 1549 C C . PHE B 1 92 ? 20.469 -17.234 2.98 1 55.59 92 PHE B C 1
ATOM 1551 O O . PHE B 1 92 ? 21.359 -16.375 3.057 1 55.59 92 PHE B O 1
ATOM 1558 N N . PRO B 1 93 ? 20.203 -17.953 4.062 1 53.44 93 PRO B N 1
ATOM 1559 C CA . PRO B 1 93 ? 21.422 -18.219 4.84 1 53.44 93 PRO B CA 1
ATOM 1560 C C . PRO B 1 93 ? 22.609 -18.641 3.971 1 53.44 93 PRO B C 1
ATOM 1562 O O . PRO B 1 93 ? 22.438 -19.422 3.033 1 53.44 93 PRO B O 1
ATOM 1565 N N . GLU B 1 94 ? 23.438 -17.688 3.631 1 51.31 94 GLU B N 1
ATOM 1566 C CA . GLU B 1 94 ? 24.688 -18.062 2.967 1 51.31 94 GLU B CA 1
ATOM 1567 C C . GLU B 1 94 ? 25.172 -19.422 3.455 1 51.31 94 GLU B C 1
ATOM 1569 O O . GLU B 1 94 ? 25.797 -20.172 2.697 1 51.31 94 GLU B O 1
ATOM 1574 N N . GLY B 1 95 ? 25.172 -19.547 4.73 1 46.19 95 GLY B N 1
ATOM 1575 C CA . GLY B 1 95 ? 26 -20.625 5.27 1 46.19 95 GLY B CA 1
ATOM 1576 C C . GLY B 1 95 ? 25.5 -22 4.891 1 46.19 95 GLY B C 1
ATOM 1577 O O . GLY B 1 95 ? 26 -23.016 5.395 1 46.19 95 GLY B O 1
ATOM 1578 N N . ALA B 1 96 ? 24.344 -22.234 4.395 1 48.34 96 ALA B N 1
ATOM 1579 C CA . ALA B 1 96 ? 24.047 -23.656 4.23 1 48.34 96 ALA B CA 1
ATOM 1580 C C . ALA B 1 96 ? 24.781 -24.219 3.018 1 48.34 96 ALA B C 1
ATOM 1582 O O . ALA B 1 96 ? 24.312 -24.078 1.884 1 48.34 96 ALA B O 1
ATOM 1583 N N . ALA B 1 97 ? 26.094 -23.906 2.846 1 45.97 97 ALA B N 1
ATOM 1584 C CA . ALA B 1 97 ? 26.828 -24.781 1.949 1 45.97 97 ALA B CA 1
ATOM 1585 C C . ALA B 1 97 ? 26.344 -26.234 2.072 1 45.97 97 ALA B C 1
ATOM 1587 O O . ALA B 1 97 ? 26.047 -26.703 3.172 1 45.97 97 ALA B O 1
ATOM 1588 N N . PRO B 1 98 ? 25.781 -26.828 1.057 1 43.47 98 PRO B N 1
ATOM 1589 C CA . PRO B 1 98 ? 25.609 -28.266 1.302 1 43.47 98 PRO B CA 1
ATOM 1590 C C . PRO B 1 98 ? 26.812 -28.875 2.027 1 43.47 98 PRO B C 1
ATOM 1592 O O . PRO B 1 98 ? 27.938 -28.438 1.849 1 43.47 98 PRO B O 1
ATOM 1595 N N . ILE B 1 99 ? 26.688 -29.516 3.316 1 32.84 99 ILE B N 1
ATOM 1596 C CA . ILE B 1 99 ? 27.734 -30.438 3.723 1 32.84 99 ILE B CA 1
ATOM 1597 C C . ILE B 1 99 ? 28.109 -31.344 2.551 1 32.84 99 ILE B C 1
ATOM 1599 O O . ILE B 1 99 ? 27.25 -31.688 1.724 1 32.84 99 ILE B O 1
#

Secondary structure (DSSP, 8-state):
---HHHHHHHHHHHHHHHTTT--EEEEETTEEEEE-HHHHTTSHHHHHHHHHTS--SS-S-EEEEE----TT--HHHHHHHHHHHTT------TT----/---HHHHHHHHHHHHHHHTTT--EEEEETTEEEEE-HHHHTTSHHHHHHHHHTS--SS-S-EEEEE----TT--HHHHHHHHHHHTT------TT----

Foldseek 3Di:
DQDPLRVQLVVLVVCQVVLVPQFEWEAEPNDIGRHHLVLQCVDPVSVCVQVVVPPNPDDGHHYDYDDDPDPVDDPVVVVQVSSVSSPDDDDDPPPPPPD/DQDPLRVQLVVLVVCQVVLPPQFAWEAEPNDIGRHHLVLQCVDPVSVCVQVVVPPNPDDGHHYDYDDDPDPVDDPVVVVQVSSVSSPDDDDDPPPPPPD

pLDDT: mean 86.31, std 17.36, range [32.84, 98.31]

Nearest PDB structures (foldseek):
  8rit-assembly1_B  TM=8.531E-01  e=2.642E-04  Xenopus laevis
  8rir-assembly1_B  TM=8.176E-01  e=3.455E-04  Xenopus laevis
  8p2n-assembly1_B  TM=8.435E-01  e=6.319E-04  Xenopus laevis
  8p2o-assembly1_B  TM=8.416E-01  e=1.156E-03  Xenopus laevis
  5x4m-assembly1_A  TM=7.810E-01  e=8.838E-04  Homo sapiens

InterPro domains:
  IPR000210 BTB/POZ domain [PF00651] (17-92)
  IPR000210 BTB/POZ domain [PS50097] (22-94)
  IPR011333 SKP1/BTB/POZ domain superfamily [G3DSA:3.30.710.10] (1-97)
  IPR011333 SKP1/BTB/POZ domain superfam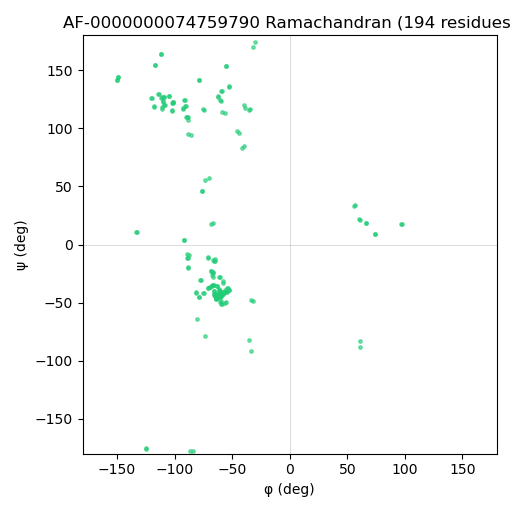ily [SSF54695] (4-94)